Protein AF-A0A1J5ATB7-F1 (afdb_monomer)

Radius of gyration: 21.41 Å; Cα contacts (8 Å, |Δi|>4): 325; chains: 1; bounding box: 52×56×58 Å

Nearest PDB structures (foldseek):
  7n6g-assembly1_3T  TM=4.062E-01  e=3.254E+00  Chlamydomonas reinhardtii
  7n6g-assembly1_3S  TM=4.102E-01  e=4.591E+00  Chlamydomonas reinhardtii
  7u2b-assembly1_B  TM=2.286E-01  e=8.149E+00  Homo sapiens

Mean predicted aligned error: 7.44 Å

Secondary structure (DSSP, 8-state):
-------PPPBPSS-EEE-SSSS-EEEPPSSS-S--EEESSTTSPPBEEGGGHHHHHHHHHH-GGGGT-S---TTGGGSS-HHHHHHHTT--SSSSPSS-EETT-STTTTTPPPSSBSS-TTSS-HHHHHHHHHHHHHHHHTTB-TTT--B-TTTS-HHHHHHHHHHHHHHHHHHHHHHHHHHHHHHTT-TT--TTS----TT--HHHHHHHHHHHHHHHHHHHHHHHHHHHHHHHHHTPPPTT-----

Structure (mmCIF, N/CA/C/O backbone):
data_AF-A0A1J5ATB7-F1
#
_entry.id   AF-A0A1J5ATB7-F1
#
loop_
_atom_site.group_PDB
_atom_site.id
_atom_site.type_symbol
_atom_site.label_atom_id
_atom_site.label_alt_id
_atom_site.label_comp_id
_atom_site.label_asym_id
_atom_site.label_entity_id
_atom_site.label_seq_id
_atom_site.pdbx_PDB_ins_code
_atom_site.Cartn_x
_atom_site.Cartn_y
_atom_site.Cartn_z
_atom_site.occupancy
_atom_site.B_iso_or_equiv
_atom_site.auth_seq_id
_atom_site.auth_comp_id
_atom_site.auth_asym_id
_atom_site.auth_atom_id
_atom_site.pdbx_PDB_model_num
ATOM 1 N N . MET A 1 1 ? 19.419 33.923 10.804 1.00 39.59 1 MET A N 1
ATOM 2 C CA . MET A 1 1 ? 18.110 33.315 11.131 1.00 39.59 1 MET A CA 1
ATOM 3 C C . MET A 1 1 ? 18.218 31.828 10.847 1.00 39.59 1 MET A C 1
ATOM 5 O O . MET A 1 1 ? 18.454 31.473 9.701 1.00 39.59 1 MET A O 1
ATOM 9 N N . LYS A 1 2 ? 18.177 30.970 11.873 1.00 37.00 2 LYS A N 1
ATOM 10 C CA . LYS A 1 2 ? 18.160 29.516 11.665 1.00 37.00 2 LYS A CA 1
ATOM 11 C C . LYS A 1 2 ? 16.767 29.162 11.151 1.00 37.00 2 LYS A C 1
ATOM 13 O O . LYS A 1 2 ? 15.790 29.436 11.840 1.00 37.00 2 LYS A O 1
ATOM 18 N N . GLN A 1 3 ? 16.683 28.651 9.928 1.00 38.12 3 GLN A N 1
ATOM 19 C CA . GLN A 1 3 ? 15.446 28.088 9.403 1.00 38.12 3 GLN A CA 1
ATOM 20 C C . GLN A 1 3 ? 15.070 26.918 10.317 1.00 38.12 3 GLN A C 1
ATOM 22 O O . GLN A 1 3 ? 15.810 25.942 10.407 1.00 38.12 3 GLN A O 1
ATOM 27 N N . HIS A 1 4 ? 13.973 27.053 11.062 1.00 37.66 4 HIS A N 1
ATOM 28 C CA . HIS A 1 4 ? 13.357 25.911 11.719 1.00 37.66 4 HIS A CA 1
ATOM 29 C C . HIS A 1 4 ? 12.762 25.049 10.614 1.00 37.66 4 HIS A C 1
ATOM 31 O O . HIS A 1 4 ? 11.699 25.359 10.084 1.00 37.66 4 HIS A O 1
ATOM 37 N N . THR A 1 5 ? 13.478 23.999 10.225 1.00 41.69 5 THR A N 1
ATOM 38 C CA . THR A 1 5 ? 12.875 22.918 9.456 1.00 41.69 5 THR A CA 1
ATOM 39 C C . THR A 1 5 ? 11.775 22.329 10.342 1.00 41.69 5 THR A C 1
ATOM 41 O O . THR A 1 5 ? 12.086 21.951 11.478 1.00 41.69 5 THR A O 1
ATOM 44 N N . PRO A 1 6 ? 10.502 22.312 9.911 1.00 50.03 6 PRO A N 1
ATOM 45 C CA . PRO A 1 6 ? 9.456 21.656 10.678 1.00 50.03 6 PRO A CA 1
ATOM 46 C C . PRO A 1 6 ? 9.882 20.205 10.895 1.00 50.03 6 PRO A C 1
ATOM 48 O O . PRO A 1 6 ? 10.233 19.499 9.951 1.00 50.03 6 PRO A O 1
ATOM 51 N N . GLN A 1 7 ? 9.946 19.800 12.161 1.00 54.84 7 GLN A N 1
ATOM 52 C CA . GLN A 1 7 ? 10.299 18.440 12.528 1.00 54.84 7 GLN A CA 1
ATOM 53 C C . GLN A 1 7 ? 9.181 17.536 12.002 1.00 54.84 7 GLN A C 1
ATOM 55 O O . GLN A 1 7 ? 8.046 17.631 12.466 1.00 54.84 7 GLN A O 1
ATOM 60 N N . SER A 1 8 ? 9.483 16.726 10.985 1.00 66.94 8 SER A N 1
ATOM 61 C CA . SER A 1 8 ? 8.536 15.760 10.430 1.00 66.94 8 SER A CA 1
ATOM 62 C C . SER A 1 8 ? 8.032 14.847 11.545 1.00 66.94 8 SER A C 1
ATOM 64 O O . SER A 1 8 ? 8.809 14.470 12.430 1.00 66.94 8 SER A O 1
ATOM 66 N N . ALA A 1 9 ? 6.747 14.491 11.515 1.00 75.44 9 ALA A N 1
ATOM 67 C CA . ALA A 1 9 ? 6.196 13.555 12.485 1.00 75.44 9 ALA A CA 1
ATOM 68 C C . ALA A 1 9 ? 6.976 12.222 12.459 1.00 75.44 9 ALA A C 1
ATOM 70 O O . ALA A 1 9 ? 7.567 11.862 11.434 1.00 75.44 9 ALA A O 1
ATOM 71 N N . PRO A 1 10 ? 7.042 11.507 13.596 1.00 87.06 10 PRO A N 1
ATOM 72 C CA . PRO A 1 10 ? 7.815 10.278 13.685 1.00 87.06 10 PRO A CA 1
ATOM 73 C C . PRO A 1 10 ? 7.278 9.207 12.726 1.00 87.06 10 PRO A C 1
ATOM 75 O O . PRO A 1 10 ? 6.067 9.040 12.559 1.00 87.06 10 PRO A O 1
ATOM 78 N N . ILE A 1 11 ? 8.205 8.476 12.109 1.00 88.31 11 ILE A N 1
ATOM 79 C CA . ILE A 1 11 ? 7.902 7.331 11.249 1.00 88.31 11 ILE A CA 1
ATOM 80 C C . ILE A 1 11 ? 7.510 6.164 12.142 1.00 88.31 11 ILE A C 1
ATOM 82 O O . ILE A 1 11 ? 8.173 5.887 13.141 1.00 88.31 11 ILE A O 1
ATOM 86 N N . SER A 1 12 ? 6.449 5.471 11.763 1.00 88.62 12 SER A N 1
ATOM 87 C CA . SER A 1 12 ? 6.030 4.270 12.454 1.00 88.62 12 SER A CA 1
ATOM 88 C C . SER A 1 12 ? 6.936 3.083 12.144 1.00 88.62 12 SER A C 1
ATOM 90 O O . SER A 1 12 ? 7.221 2.778 10.984 1.00 88.62 12 SER A O 1
ATOM 92 N N . ASN A 1 13 ? 7.317 2.346 13.181 1.00 89.06 13 ASN A N 1
ATOM 93 C CA . ASN A 1 13 ? 8.022 1.083 13.040 1.00 89.06 13 ASN A CA 1
ATOM 94 C C . ASN A 1 13 ? 7.535 0.048 14.064 1.00 89.06 13 ASN A C 1
ATOM 96 O O . ASN A 1 13 ? 8.300 -0.448 14.891 1.00 89.06 13 ASN A O 1
ATOM 100 N N . GLY A 1 14 ? 6.242 -0.283 14.009 1.00 90.69 14 GLY A N 1
ATOM 101 C CA . GLY A 1 14 ? 5.625 -1.210 14.964 1.00 90.69 14 GLY A CA 1
ATOM 102 C C . GLY A 1 14 ? 5.167 -0.541 16.264 1.00 90.69 14 GLY A C 1
ATOM 103 O O . GLY A 1 14 ? 4.917 -1.221 17.260 1.00 90.69 14 GLY A O 1
ATOM 104 N N . ASP A 1 15 ? 5.092 0.790 16.270 1.00 94.38 15 ASP A N 1
ATOM 105 C CA . ASP A 1 15 ? 4.758 1.579 17.449 1.00 94.38 15 ASP A CA 1
ATOM 106 C C . ASP A 1 15 ? 3.317 1.372 17.927 1.00 94.38 15 ASP A C 1
ATOM 108 O O . ASP A 1 15 ? 2.388 1.106 17.157 1.00 94.38 15 ASP A O 1
ATOM 112 N N . VAL A 1 16 ? 3.132 1.566 19.235 1.00 96.50 16 VAL A N 1
ATOM 113 C CA . VAL A 1 16 ? 1.821 1.564 19.888 1.00 96.50 16 VAL A CA 1
ATOM 114 C C . VAL A 1 16 ? 1.585 2.914 20.540 1.00 96.50 16 VAL A C 1
ATOM 116 O O . VAL A 1 16 ? 2.170 3.228 21.584 1.00 96.50 16 VAL A O 1
ATOM 119 N N . VAL A 1 17 ? 0.692 3.696 19.947 1.00 97.00 17 VAL A N 1
ATOM 120 C CA . VAL A 1 17 ? 0.415 5.077 20.352 1.00 97.00 17 VAL A CA 1
ATOM 121 C C . VAL A 1 17 ? -1.027 5.241 20.807 1.00 97.00 17 VAL A C 1
ATOM 123 O O . VAL A 1 17 ? -1.864 4.352 20.638 1.00 97.00 17 VAL A O 1
ATOM 126 N N . ARG A 1 18 ? -1.306 6.379 21.446 1.00 97.69 18 ARG A N 1
ATOM 127 C CA . ARG A 1 18 ? -2.657 6.760 21.842 1.00 97.69 18 ARG A CA 1
ATOM 128 C C . ARG A 1 18 ? -3.128 7.925 20.984 1.00 97.69 18 ARG A C 1
ATOM 130 O O . ARG A 1 18 ? -2.465 8.955 20.956 1.00 97.69 18 ARG A O 1
ATOM 137 N N . GLU A 1 19 ? -4.272 7.768 20.336 1.00 97.19 19 GLU A N 1
ATOM 138 C CA . GLU A 1 19 ? -4.831 8.744 19.401 1.00 97.19 19 GLU A CA 1
ATOM 139 C C . GLU A 1 19 ? -6.277 9.102 19.752 1.00 97.19 19 GLU A C 1
ATOM 141 O O . GLU A 1 19 ? -6.934 8.434 20.555 1.00 97.19 19 GLU A O 1
ATOM 146 N N . LYS A 1 20 ? -6.783 10.183 19.152 1.00 96.62 20 LYS A N 1
ATOM 147 C CA . LYS A 1 20 ? -8.159 10.659 19.341 1.00 96.62 20 LYS A CA 1
ATOM 148 C C . LYS A 1 20 ? -9.126 9.878 18.440 1.00 96.62 20 LYS A C 1
ATOM 150 O O . LYS A 1 20 ? -9.711 10.433 17.516 1.00 96.62 20 LYS A O 1
ATOM 155 N N . LEU A 1 21 ? -9.267 8.586 18.724 1.00 97.62 21 LEU A N 1
ATOM 156 C CA . LEU A 1 21 ? -10.160 7.645 18.043 1.00 97.62 21 LEU A CA 1
ATOM 157 C C . LEU A 1 21 ? -11.111 6.971 19.049 1.00 97.62 21 LEU A C 1
ATOM 159 O O . LEU A 1 21 ? -10.800 6.952 20.244 1.00 97.62 21 LEU A O 1
ATOM 163 N N . PRO A 1 22 ? -12.236 6.377 18.598 1.00 98.06 22 PRO A N 1
ATOM 164 C CA . PRO A 1 22 ? -13.148 5.631 19.471 1.00 98.06 22 PRO A CA 1
ATOM 165 C C . PRO A 1 22 ? -12.453 4.514 20.259 1.00 98.06 22 PRO A C 1
ATOM 167 O O . PRO A 1 22 ? -12.736 4.315 21.439 1.00 98.06 22 PRO A O 1
ATOM 170 N N . LEU A 1 23 ? -11.500 3.830 19.620 1.00 98.19 23 LEU A N 1
ATOM 171 C CA . LEU A 1 23 ? -10.560 2.917 20.261 1.00 98.19 23 LEU A CA 1
ATOM 172 C C . LEU A 1 23 ? -9.166 3.559 20.231 1.00 98.19 23 LEU A C 1
ATOM 174 O O . LEU A 1 23 ? -8.500 3.527 19.196 1.00 98.19 23 LEU A O 1
ATOM 178 N N . PRO A 1 24 ? -8.732 4.196 21.332 1.00 97.94 24 PRO A N 1
ATOM 179 C CA . PRO A 1 24 ? -7.630 5.145 21.285 1.00 97.94 24 PRO A CA 1
ATOM 180 C C . PRO A 1 24 ? -6.251 4.492 21.205 1.00 97.94 24 PRO A C 1
ATOM 182 O O . PRO A 1 24 ? -5.302 5.188 20.871 1.00 97.94 24 PRO A O 1
ATOM 185 N N . VAL A 1 25 ? -6.084 3.210 21.545 1.00 98.56 25 VAL A N 1
ATOM 186 C CA . VAL A 1 25 ? -4.783 2.535 21.417 1.00 98.56 25 VAL A CA 1
ATOM 187 C C . VAL A 1 25 ? -4.640 2.006 19.999 1.00 98.56 25 VAL A C 1
ATOM 189 O O . VAL A 1 25 ? -5.357 1.083 19.624 1.00 98.56 25 VAL A O 1
ATOM 192 N N . VAL A 1 26 ? -3.699 2.568 19.240 1.00 98.38 26 VAL A N 1
ATOM 193 C CA . VAL A 1 26 ? -3.421 2.192 17.850 1.00 98.38 26 VAL A CA 1
ATOM 194 C C . VAL A 1 26 ? -2.118 1.408 17.789 1.00 98.38 26 VAL A C 1
ATOM 196 O O . VAL A 1 26 ? -1.084 1.872 18.269 1.00 98.38 26 VAL A O 1
ATOM 199 N N . TYR A 1 27 ? -2.177 0.222 17.194 1.00 97.56 27 TYR A N 1
ATOM 200 C CA . TYR A 1 27 ? -1.028 -0.621 16.897 1.00 97.56 27 TYR A CA 1
ATOM 201 C C . TYR A 1 27 ? -0.700 -0.477 15.420 1.00 97.56 27 TYR A C 1
ATOM 203 O O . TYR A 1 27 ? -1.483 -0.896 14.559 1.00 97.56 27 TYR A O 1
ATOM 211 N N . TYR A 1 28 ? 0.462 0.094 15.141 1.00 96.19 28 TYR A N 1
ATOM 212 C CA . TYR A 1 28 ? 0.975 0.185 13.790 1.00 96.19 28 TYR A CA 1
ATOM 213 C C . TYR A 1 28 ? 1.811 -1.050 13.440 1.00 96.19 28 TYR A C 1
ATOM 215 O O . TYR A 1 28 ? 2.389 -1.683 14.328 1.00 96.19 28 TYR A O 1
ATOM 223 N N . PRO A 1 29 ? 1.884 -1.431 12.156 1.00 94.06 29 PRO A N 1
ATOM 224 C CA . PRO A 1 29 ? 2.769 -2.489 11.711 1.00 94.06 29 PRO A CA 1
ATOM 225 C C . PRO A 1 29 ? 4.210 -1.980 11.608 1.00 94.06 29 PRO A C 1
ATOM 227 O O . PRO A 1 29 ? 4.462 -0.782 11.469 1.00 94.06 29 PRO A O 1
ATOM 230 N N . ALA A 1 30 ? 5.166 -2.901 11.665 1.00 89.38 30 ALA A N 1
ATOM 231 C CA . ALA A 1 30 ? 6.572 -2.581 11.446 1.00 89.38 30 ALA A CA 1
ATOM 232 C C . ALA A 1 30 ? 6.891 -2.471 9.945 1.00 89.38 30 ALA A C 1
ATOM 234 O O . ALA A 1 30 ? 6.203 -3.079 9.124 1.00 89.38 30 ALA A O 1
ATOM 235 N N . TRP A 1 31 ? 7.955 -1.735 9.601 1.00 81.50 31 TRP A N 1
ATOM 236 C CA . TRP A 1 31 ? 8.548 -1.696 8.254 1.00 81.50 31 TRP A CA 1
ATOM 237 C C . TRP A 1 31 ? 7.548 -1.484 7.101 1.00 81.50 31 TRP A C 1
ATOM 239 O O . TRP A 1 31 ? 7.422 -2.358 6.243 1.00 81.50 31 TRP A O 1
ATOM 249 N N . GLN A 1 32 ? 6.863 -0.330 7.065 1.00 84.31 32 GLN A N 1
ATOM 250 C CA . GLN A 1 32 ? 5.935 0.029 5.976 1.00 84.31 32 GLN A CA 1
ATOM 251 C C . GLN A 1 32 ? 4.864 -1.056 5.725 1.00 84.31 32 GLN A C 1
ATOM 253 O O . GLN A 1 32 ? 4.663 -1.534 4.611 1.00 84.31 32 GLN A O 1
ATOM 258 N N . GLY A 1 33 ? 4.202 -1.495 6.798 1.00 91.56 33 GLY A N 1
ATOM 259 C CA . GLY A 1 33 ? 3.173 -2.530 6.736 1.00 91.56 33 GLY A CA 1
ATOM 260 C C . GLY A 1 33 ? 1.867 -2.124 6.053 1.00 91.56 33 GLY A C 1
ATOM 261 O O . GLY A 1 33 ? 1.833 -1.272 5.181 1.00 91.56 33 GLY A O 1
ATOM 262 N N . THR A 1 34 ? 0.727 -2.726 6.397 1.00 94.81 34 THR A N 1
ATOM 263 C CA . THR A 1 34 ? -0.545 -2.353 5.734 1.00 94.81 34 THR A CA 1
ATOM 264 C C . THR A 1 34 ? -1.690 -2.118 6.698 1.00 94.81 34 THR A C 1
ATOM 266 O O . THR A 1 34 ? -2.350 -1.083 6.642 1.00 94.81 34 THR A O 1
ATOM 269 N N . PHE A 1 35 ? -1.942 -3.064 7.587 1.00 97.00 35 PHE A N 1
ATOM 270 C CA . PHE A 1 35 ? -3.086 -3.033 8.477 1.00 97.00 35 PHE A CA 1
ATOM 271 C C . PHE A 1 35 ? -2.733 -2.396 9.813 1.00 97.00 35 PHE A C 1
ATOM 273 O O . PHE A 1 35 ? -1.637 -2.575 10.335 1.00 97.00 35 PHE A O 1
ATOM 280 N N . LEU A 1 36 ? -3.704 -1.685 10.375 1.00 97.88 36 LEU A N 1
ATOM 281 C CA . LEU A 1 36 ? -3.661 -1.147 11.729 1.00 97.88 36 LEU A CA 1
ATOM 282 C C . LEU A 1 36 ? -4.590 -1.972 12.619 1.00 97.88 36 LEU A C 1
ATOM 284 O O . LEU A 1 36 ? -5.595 -2.514 12.146 1.00 97.88 36 LEU A O 1
ATOM 288 N N . AL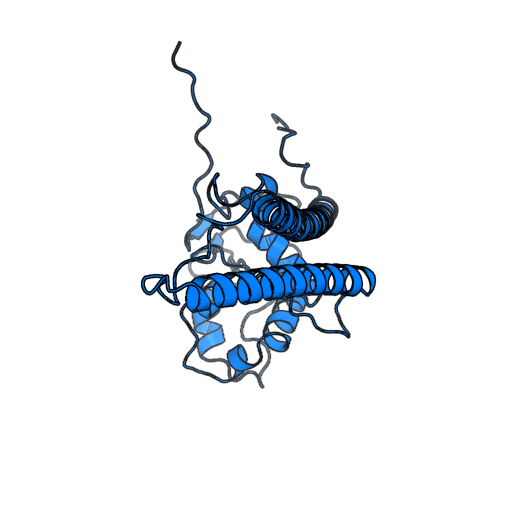A A 1 37 ? -4.278 -2.027 13.909 1.00 98.12 37 ALA A N 1
ATOM 289 C CA . ALA A 1 37 ? -5.180 -2.576 14.912 1.00 98.12 37 ALA A CA 1
ATOM 290 C C . ALA A 1 37 ? -5.463 -1.560 16.011 1.00 98.12 37 ALA A C 1
ATOM 292 O O . ALA A 1 37 ? -4.680 -0.642 16.247 1.00 98.12 37 ALA A O 1
ATOM 293 N N . PHE A 1 38 ? -6.585 -1.745 16.691 1.00 98.62 38 PHE A N 1
ATOM 294 C CA . PHE A 1 38 ? -7.122 -0.791 17.647 1.00 98.62 38 PHE A CA 1
ATOM 295 C C . PHE A 1 38 ? -7.557 -1.504 18.925 1.00 98.62 38 PHE A C 1
ATOM 297 O O . PHE A 1 38 ? -7.995 -2.653 18.882 1.00 98.62 38 PHE A O 1
ATOM 304 N N . ALA A 1 39 ? -7.462 -0.829 20.064 1.00 98.50 39 ALA A N 1
ATOM 305 C CA . ALA A 1 39 ? -7.993 -1.311 21.333 1.00 98.50 39 ALA A CA 1
ATOM 306 C C . ALA A 1 39 ? -8.438 -0.146 22.226 1.00 98.50 39 ALA A C 1
ATOM 308 O O . ALA A 1 39 ? -7.965 0.986 22.089 1.00 98.50 39 ALA A O 1
ATOM 309 N N . SER A 1 40 ? -9.329 -0.426 23.179 1.00 98.00 40 SER A N 1
ATOM 310 C CA . SER A 1 40 ? -9.753 0.556 24.188 1.00 98.00 40 SER A CA 1
ATOM 311 C C . SER A 1 40 ? -8.594 0.969 25.104 1.00 98.00 40 SER A C 1
ATOM 313 O O . SER A 1 40 ? -8.456 2.131 25.485 1.00 98.00 40 SER A O 1
ATOM 315 N N . ASP A 1 41 ? -7.741 0.001 25.440 1.00 97.56 41 ASP A N 1
ATOM 316 C CA . ASP A 1 41 ? -6.562 0.134 26.290 1.00 97.56 41 ASP A CA 1
ATOM 317 C C . ASP A 1 41 ? -5.557 -0.998 25.982 1.00 97.56 41 ASP A C 1
ATOM 319 O O . ASP A 1 41 ? -5.851 -1.908 25.211 1.00 97.56 41 ASP A O 1
ATOM 323 N N . ARG A 1 42 ? -4.364 -0.966 26.595 1.00 93.69 42 ARG A N 1
ATOM 324 C CA . ARG A 1 42 ? -3.277 -1.932 26.323 1.00 93.69 42 ARG A CA 1
ATOM 325 C C . ARG A 1 42 ? -3.545 -3.370 26.798 1.00 93.69 42 ARG A C 1
ATOM 327 O O . ARG A 1 42 ? -2.781 -4.261 26.439 1.00 93.69 42 ARG A O 1
ATOM 334 N N . ARG A 1 43 ? -4.551 -3.591 27.647 1.00 94.75 43 ARG A N 1
ATOM 335 C CA . ARG A 1 43 ? -4.975 -4.911 28.150 1.00 94.75 43 ARG A CA 1
ATOM 336 C C . ARG A 1 43 ? -6.158 -5.467 27.360 1.00 94.75 43 ARG A C 1
ATOM 338 O O . ARG A 1 43 ? -6.369 -6.677 27.368 1.00 94.75 43 ARG A O 1
ATOM 345 N N . SER A 1 44 ? -6.922 -4.599 26.702 1.00 96.31 44 SER A N 1
ATOM 346 C CA . SER A 1 44 ? -8.013 -4.989 25.814 1.00 96.31 44 SER A CA 1
ATOM 347 C C . SER A 1 44 ? -7.496 -5.775 24.604 1.00 96.31 44 SER A C 1
ATOM 349 O O . SER A 1 44 ? -6.389 -5.546 24.113 1.00 96.31 44 SER A O 1
ATOM 351 N N . ARG A 1 45 ? -8.310 -6.713 24.102 1.00 96.19 45 ARG A N 1
ATOM 352 C CA . ARG A 1 45 ? -7.971 -7.482 22.899 1.00 96.19 45 ARG A CA 1
ATOM 353 C C . ARG A 1 45 ? -7.956 -6.546 21.681 1.00 96.19 45 ARG A C 1
ATOM 355 O O . ARG A 1 45 ? -8.953 -5.855 21.471 1.00 96.19 45 ARG A O 1
ATOM 362 N N . PRO A 1 46 ? -6.887 -6.540 20.866 1.00 97.50 46 PRO A N 1
ATOM 363 C CA . PRO A 1 46 ? -6.860 -5.751 19.643 1.00 97.50 46 PRO A CA 1
ATOM 364 C C . PRO A 1 46 ? -7.894 -6.234 18.625 1.00 97.50 46 PRO A C 1
ATOM 366 O O . PRO A 1 46 ? -8.125 -7.436 18.467 1.00 97.50 46 PRO A O 1
ATOM 369 N N . VAL A 1 47 ? -8.483 -5.279 17.919 1.00 98.44 47 VAL A N 1
ATOM 370 C CA . VAL A 1 47 ? -9.464 -5.476 16.849 1.00 98.44 47 VAL A CA 1
ATOM 371 C C . VAL A 1 47 ? -9.038 -4.709 15.603 1.00 98.44 47 VAL A C 1
ATOM 373 O O . VAL A 1 47 ? -8.166 -3.842 15.660 1.00 98.44 47 VAL A O 1
ATOM 376 N N . MET A 1 48 ? -9.665 -5.001 14.470 1.00 98.56 48 MET A N 1
ATOM 377 C CA . MET A 1 48 ? -9.474 -4.254 13.227 1.00 98.56 48 MET A CA 1
ATOM 378 C C . MET A 1 48 ? -10.749 -3.498 12.861 1.00 98.56 48 MET A C 1
ATOM 380 O O . MET A 1 48 ? -11.848 -3.865 13.276 1.00 98.56 48 MET A O 1
ATOM 384 N N . CYS A 1 49 ? -10.619 -2.428 12.078 1.00 98.62 49 CYS A N 1
ATOM 385 C CA . CYS A 1 49 ? -11.799 -1.720 11.592 1.00 98.62 49 CYS A CA 1
ATOM 386 C C . CYS A 1 49 ? -12.508 -2.541 10.513 1.00 98.62 49 CYS A C 1
ATOM 388 O O . CYS A 1 49 ? -11.851 -3.077 9.620 1.00 98.62 49 CYS A O 1
ATOM 390 N N . ALA A 1 50 ? -13.838 -2.603 10.551 1.00 98.50 50 ALA A N 1
ATOM 391 C CA . ALA A 1 50 ? -14.638 -3.387 9.609 1.00 98.50 50 ALA A CA 1
ATOM 392 C C . ALA A 1 50 ? -14.421 -2.985 8.148 1.00 98.50 50 ALA A C 1
ATOM 394 O O . ALA A 1 50 ? -14.439 -3.837 7.265 1.00 98.50 50 ALA A O 1
ATOM 395 N N . CYS A 1 51 ? -14.089 -1.720 7.886 1.00 98.00 51 CYS A N 1
ATOM 396 C CA . CYS A 1 51 ? -13.748 -1.263 6.543 1.00 98.00 51 CYS A CA 1
ATOM 397 C C . CYS A 1 51 ? -12.470 -1.913 5.963 1.00 98.00 51 CYS A C 1
ATOM 399 O O . CYS A 1 51 ? -12.193 -1.751 4.779 1.00 98.00 51 CYS A O 1
ATOM 401 N N . ALA A 1 52 ? -11.651 -2.589 6.777 1.00 98.12 52 ALA A N 1
ATOM 402 C CA . ALA A 1 52 ? -10.468 -3.320 6.320 1.00 98.12 52 ALA A CA 1
ATOM 403 C C . ALA A 1 52 ? -10.752 -4.800 6.007 1.00 98.12 52 ALA A C 1
ATOM 405 O O . ALA A 1 52 ? -9.873 -5.465 5.465 1.00 98.12 52 ALA A O 1
ATOM 406 N N . ALA A 1 53 ? -11.943 -5.323 6.325 1.00 97.88 53 ALA A N 1
ATOM 407 C CA . ALA A 1 53 ? -12.247 -6.751 6.208 1.00 97.88 53 ALA A CA 1
ATOM 408 C C . ALA A 1 53 ? -12.060 -7.286 4.778 1.00 97.88 53 ALA A C 1
ATOM 410 O O . ALA A 1 53 ? -11.394 -8.298 4.583 1.00 97.88 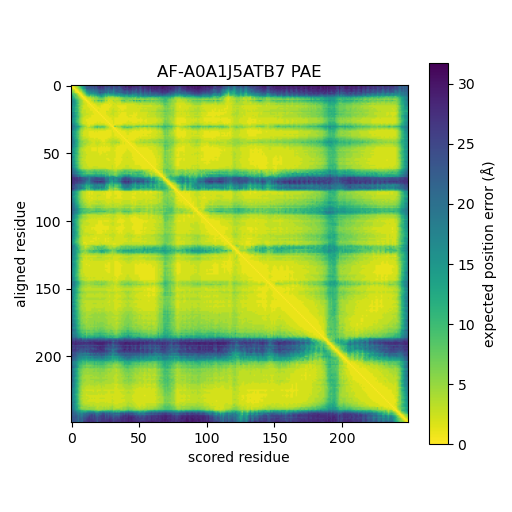53 ALA A O 1
ATOM 411 N N . GLU A 1 54 ? -12.564 -6.565 3.775 1.00 97.69 54 GLU A N 1
ATOM 412 C CA . GLU A 1 54 ? -12.422 -6.942 2.362 1.00 97.69 54 GLU A CA 1
ATOM 413 C C . GLU A 1 54 ? -10.956 -6.934 1.896 1.00 97.69 54 GLU A C 1
ATOM 415 O O . GLU A 1 54 ? -10.506 -7.851 1.216 1.00 97.69 54 GLU A O 1
ATOM 420 N N . ALA A 1 55 ? -10.171 -5.937 2.318 1.00 97.69 55 ALA A N 1
ATOM 421 C CA . ALA A 1 55 ? -8.741 -5.882 2.019 1.00 97.69 55 ALA A CA 1
ATOM 422 C C . ALA A 1 55 ? -7.971 -7.054 2.653 1.00 97.69 55 ALA A C 1
ATOM 424 O O . ALA A 1 55 ? -7.044 -7.586 2.041 1.00 97.69 55 ALA A O 1
ATOM 425 N N . VAL A 1 56 ? -8.350 -7.465 3.869 1.00 95.88 56 VAL A N 1
ATOM 426 C CA . VAL A 1 56 ? -7.777 -8.643 4.534 1.00 95.88 56 VAL A CA 1
ATOM 427 C C . VAL A 1 56 ? -8.116 -9.917 3.762 1.00 95.88 56 VAL A C 1
ATOM 429 O O . VAL A 1 56 ? -7.215 -10.709 3.495 1.00 95.88 56 VAL A O 1
ATOM 432 N N . ASP A 1 57 ? -9.375 -10.110 3.364 1.00 94.69 57 ASP A N 1
ATOM 433 C CA . ASP A 1 57 ? -9.775 -11.291 2.590 1.00 94.69 57 ASP A CA 1
ATOM 434 C C . ASP A 1 57 ? -9.009 -11.381 1.262 1.00 94.69 57 ASP A C 1
ATOM 436 O O . ASP A 1 57 ? -8.371 -12.396 0.959 1.00 94.69 57 ASP A O 1
ATOM 440 N N . ASN A 1 58 ? -8.959 -10.274 0.520 1.00 96.50 58 ASN A N 1
ATOM 441 C CA . ASN A 1 58 ? -8.234 -10.205 -0.741 1.00 96.50 58 ASN A CA 1
ATOM 442 C C . ASN A 1 58 ? -6.725 -10.421 -0.578 1.00 96.50 58 ASN A C 1
ATOM 444 O O . ASN A 1 58 ? -6.125 -11.051 -1.449 1.00 96.50 58 ASN A O 1
ATOM 448 N N . LEU A 1 59 ? -6.101 -9.988 0.527 1.00 93.50 59 LEU A N 1
ATOM 449 C CA . LEU A 1 59 ? -4.699 -10.322 0.811 1.00 93.50 59 LEU A CA 1
ATOM 450 C C . LEU A 1 59 ? -4.494 -11.843 0.845 1.00 93.50 59 LEU A C 1
ATOM 452 O O . LEU A 1 59 ? -3.583 -12.359 0.198 1.00 93.50 59 LEU A O 1
ATOM 456 N N . PHE A 1 60 ? -5.349 -12.571 1.563 1.00 90.44 60 PHE A N 1
ATOM 457 C CA . PHE A 1 60 ? -5.241 -14.027 1.656 1.00 90.44 60 PHE A CA 1
ATOM 458 C C . PHE A 1 60 ? -5.589 -14.746 0.347 1.00 90.44 60 PHE A C 1
ATOM 460 O O . PHE A 1 60 ? -5.139 -15.874 0.149 1.00 90.44 60 PHE A O 1
ATOM 467 N N . ARG A 1 61 ? -6.379 -14.129 -0.539 1.00 92.19 61 ARG A N 1
ATOM 468 C CA . ARG A 1 61 ? -6.656 -14.640 -1.893 1.00 92.19 61 ARG A CA 1
ATOM 469 C C . ARG A 1 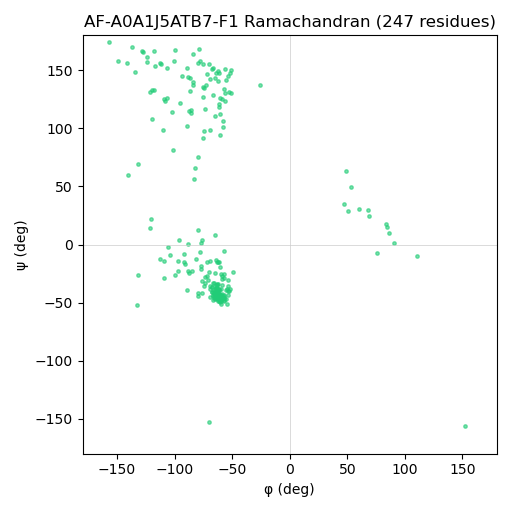61 ? -5.482 -14.403 -2.848 1.00 92.19 61 ARG A C 1
ATOM 471 O O . ARG A 1 61 ? -5.125 -15.297 -3.606 1.00 92.19 61 ARG A O 1
ATOM 478 N N . LEU A 1 62 ? -4.864 -13.222 -2.787 1.00 91.06 62 LEU A N 1
ATOM 479 C CA . LEU A 1 62 ? -3.688 -12.845 -3.582 1.00 91.06 62 LEU A CA 1
ATOM 480 C C . LEU A 1 62 ? -2.415 -13.564 -3.137 1.00 91.06 62 LEU A C 1
ATOM 482 O O . LEU A 1 62 ? -1.494 -13.741 -3.932 1.00 91.06 62 LEU A O 1
ATOM 486 N N . HIS A 1 63 ? -2.350 -13.961 -1.867 1.00 85.31 63 HIS A N 1
ATOM 487 C CA . HIS A 1 63 ? -1.192 -14.625 -1.289 1.00 85.31 63 HIS A CA 1
ATOM 488 C C . HIS A 1 63 ? -1.602 -15.879 -0.491 1.00 85.31 63 HIS A C 1
ATOM 490 O O . HIS A 1 63 ? -1.454 -15.906 0.733 1.00 85.31 63 HIS A O 1
ATOM 496 N N . PRO A 1 64 ? -2.074 -16.956 -1.154 1.00 77.94 64 PRO A N 1
ATOM 497 C CA . PRO A 1 64 ? -2.604 -18.148 -0.480 1.00 77.94 64 PRO A CA 1
ATOM 498 C C . PRO A 1 64 ? -1.621 -18.814 0.489 1.00 77.94 64 PRO A C 1
ATOM 500 O O . PRO A 1 64 ? -2.043 -19.374 1.497 1.00 77.94 64 PRO A O 1
ATOM 503 N N . ALA A 1 65 ? -0.310 -18.694 0.242 1.00 72.50 65 ALA A N 1
ATOM 504 C CA . ALA A 1 65 ? 0.729 -19.197 1.145 1.00 72.50 65 ALA A CA 1
ATOM 505 C C . ALA A 1 65 ? 0.634 -18.607 2.569 1.00 72.50 65 ALA A C 1
ATOM 507 O O . ALA A 1 65 ? 0.999 -19.286 3.525 1.00 72.50 65 ALA A O 1
ATOM 508 N N . LEU A 1 66 ? 0.044 -17.409 2.738 1.00 70.94 66 LEU A N 1
ATOM 509 C CA . LEU A 1 66 ? -0.235 -16.823 4.059 1.00 70.94 66 LEU A CA 1
ATOM 510 C C . LEU A 1 66 ? -1.182 -17.678 4.917 1.00 70.94 66 LEU A C 1
ATOM 512 O O . LEU A 1 66 ? -1.230 -17.479 6.126 1.00 70.94 66 LEU A O 1
ATOM 516 N N . ARG A 1 67 ? -1.955 -18.593 4.313 1.00 65.19 67 ARG A N 1
ATOM 517 C CA . ARG A 1 67 ? -2.904 -19.465 5.025 1.00 65.19 67 ARG A CA 1
ATOM 518 C C . ARG A 1 67 ? -2.285 -20.771 5.527 1.00 65.19 67 ARG A C 1
ATOM 520 O O . ARG A 1 67 ? -2.863 -21.401 6.408 1.00 65.19 67 ARG A O 1
ATOM 527 N N . HIS A 1 68 ? -1.179 -21.222 4.935 1.00 58.12 68 HIS A N 1
ATOM 528 C CA . HIS A 1 68 ? -0.750 -22.622 5.058 1.00 58.12 68 HIS A CA 1
ATOM 529 C C . HIS A 1 68 ? 0.719 -22.810 5.429 1.00 58.12 68 HIS A C 1
ATOM 531 O O . HIS A 1 68 ? 1.061 -23.825 6.036 1.00 58.12 68 HIS A O 1
ATOM 537 N N . GLU A 1 69 ? 1.593 -21.860 5.104 1.00 55.22 69 GLU A N 1
ATOM 538 C CA . GLU A 1 69 ? 3.016 -22.008 5.385 1.00 55.22 69 GLU A CA 1
ATOM 539 C C . GLU A 1 69 ? 3.375 -21.336 6.708 1.00 55.22 69 GLU A C 1
ATOM 541 O O . GLU A 1 69 ? 3.183 -20.146 6.896 1.00 55.22 69 GLU A O 1
ATOM 546 N N . TRP A 1 70 ? 3.924 -22.108 7.646 1.00 48.34 70 TRP A N 1
ATOM 547 C CA . TRP A 1 70 ? 4.494 -21.591 8.897 1.00 48.34 70 TRP A CA 1
ATOM 548 C C . TRP A 1 70 ? 5.825 -20.858 8.658 1.00 48.34 70 TRP A C 1
ATOM 550 O O . TRP A 1 70 ? 6.300 -20.113 9.514 1.00 48.34 70 TRP A O 1
ATOM 560 N N . THR A 1 71 ? 6.419 -21.046 7.477 1.00 48.91 71 THR A N 1
ATOM 561 C CA . THR A 1 71 ? 7.594 -20.334 6.962 1.00 48.91 71 THR A CA 1
ATOM 562 C C . THR A 1 71 ? 7.175 -19.011 6.341 1.00 48.91 71 THR A C 1
ATOM 564 O O . THR A 1 71 ? 7.421 -18.726 5.173 1.00 48.91 71 THR A O 1
ATOM 567 N N . LEU A 1 72 ? 6.493 -18.199 7.136 1.00 51.22 72 LEU A N 1
ATOM 568 C CA . LEU A 1 72 ? 6.099 -16.867 6.735 1.00 51.22 72 LEU A CA 1
ATOM 569 C C . LEU A 1 72 ? 7.334 -15.974 6.768 1.00 51.22 72 LEU A C 1
ATOM 571 O O . LEU A 1 72 ? 7.780 -15.514 7.820 1.00 51.22 72 LEU A O 1
ATOM 575 N N . ASP A 1 73 ? 7.899 -15.822 5.571 1.00 53.81 73 ASP A N 1
ATOM 576 C CA . ASP A 1 73 ? 8.868 -14.821 5.153 1.00 53.81 73 ASP A CA 1
ATOM 577 C C . ASP A 1 73 ? 8.752 -13.541 5.998 1.00 53.81 73 ASP A C 1
ATOM 579 O O . ASP A 1 73 ? 7.652 -13.053 6.267 1.00 53.81 73 ASP A O 1
ATOM 583 N N . ILE A 1 74 ? 9.886 -12.969 6.394 1.00 54.28 74 ILE A N 1
ATOM 584 C CA . ILE A 1 74 ? 10.009 -11.735 7.185 1.00 54.28 74 ILE A CA 1
ATOM 585 C C . ILE A 1 74 ? 9.149 -10.603 6.584 1.00 54.28 74 ILE A C 1
ATOM 587 O O . ILE A 1 74 ? 8.755 -9.677 7.293 1.00 54.28 74 ILE A O 1
ATOM 591 N N . PHE A 1 75 ? 8.833 -10.664 5.286 1.00 56.03 75 PHE A N 1
ATOM 592 C CA . PHE A 1 75 ? 7.931 -9.736 4.602 1.00 56.03 75 PHE A CA 1
ATOM 593 C C . PHE A 1 75 ? 6.440 -9.923 4.927 1.00 56.03 75 PHE A C 1
ATOM 595 O O . PHE A 1 75 ? 5.705 -8.943 5.005 1.00 56.03 75 PHE A O 1
ATOM 602 N N . SER A 1 76 ? 5.974 -11.142 5.183 1.00 58.78 76 SER A N 1
ATOM 603 C CA . SER A 1 76 ? 4.567 -11.420 5.514 1.00 58.78 76 SER A CA 1
ATOM 604 C C . SER A 1 76 ? 4.168 -10.976 6.928 1.00 58.78 76 SER A C 1
ATOM 606 O O . SER A 1 76 ? 3.036 -10.533 7.132 1.00 58.78 76 SER A O 1
ATOM 608 N N . GLN A 1 77 ? 5.124 -10.953 7.866 1.00 61.25 77 GLN A N 1
ATOM 609 C CA . GLN A 1 77 ? 4.957 -10.340 9.193 1.00 61.25 77 GLN A CA 1
ATOM 610 C C . GLN A 1 77 ? 4.706 -8.827 9.123 1.00 61.25 77 GLN A C 1
ATOM 612 O O . GLN A 1 77 ? 4.288 -8.229 10.109 1.00 61.25 77 GLN A O 1
ATOM 617 N N . ARG A 1 78 ? 4.959 -8.189 7.972 1.00 76.44 78 ARG A N 1
ATOM 618 C CA . ARG A 1 78 ? 4.856 -6.732 7.830 1.00 76.44 78 ARG A CA 1
ATOM 619 C C . ARG A 1 78 ? 3.439 -6.276 7.535 1.00 76.44 78 ARG A C 1
ATOM 621 O O . ARG A 1 78 ? 3.112 -5.142 7.846 1.00 76.44 78 ARG A O 1
ATOM 628 N N . TYR A 1 79 ? 2.558 -7.123 6.993 1.00 90.44 79 TYR A N 1
ATOM 629 C CA . TYR A 1 79 ? 1.192 -6.677 6.695 1.00 90.44 79 TYR A CA 1
ATOM 630 C C . TYR A 1 79 ? 0.438 -6.252 7.953 1.00 90.44 79 TYR A C 1
ATOM 632 O O . TYR A 1 79 ? -0.288 -5.263 7.907 1.00 90.44 79 TYR A O 1
ATOM 640 N N . PHE A 1 80 ? 0.625 -6.962 9.066 1.00 93.62 80 PHE A N 1
ATOM 641 C CA . PHE A 1 80 ? -0.128 -6.761 10.299 1.00 93.62 80 PHE A CA 1
ATOM 642 C C . PHE A 1 80 ? 0.779 -6.319 11.455 1.00 93.62 80 PHE A C 1
ATOM 644 O O . PHE A 1 80 ? 1.950 -6.686 11.491 1.00 93.62 80 PHE A O 1
ATOM 651 N N . PRO A 1 81 ? 0.251 -5.597 12.458 1.00 94.38 81 PRO A N 1
ATOM 652 C CA . PRO A 1 81 ? 0.964 -5.378 13.710 1.00 94.38 81 PRO A CA 1
ATOM 653 C C . PRO A 1 81 ? 1.238 -6.713 14.412 1.00 94.38 81 PRO A C 1
ATOM 655 O O . PRO A 1 81 ? 0.406 -7.622 14.355 1.00 94.38 81 PRO A O 1
ATOM 658 N N . ASP A 1 82 ? 2.353 -6.819 15.141 1.00 91.00 82 ASP A N 1
ATOM 659 C CA . ASP A 1 82 ? 2.781 -8.061 15.817 1.00 91.00 82 ASP A CA 1
ATOM 660 C C . ASP A 1 82 ? 1.673 -8.676 16.698 1.00 91.00 82 ASP A C 1
ATOM 662 O O . ASP A 1 82 ? 1.452 -9.888 16.703 1.00 91.00 82 ASP A O 1
ATOM 666 N N . VAL A 1 83 ? 0.887 -7.838 17.380 1.00 92.31 83 VAL A N 1
ATOM 667 C CA . VAL A 1 83 ? -0.239 -8.294 18.214 1.00 92.31 83 VAL A CA 1
ATOM 668 C C . VAL A 1 83 ? -1.335 -9.022 17.426 1.00 92.31 83 VAL A C 1
ATOM 670 O O . VAL A 1 83 ? -1.940 -9.964 17.939 1.00 92.31 83 VAL A O 1
ATOM 673 N N . ILE A 1 84 ? -1.573 -8.621 16.176 1.00 93.62 84 ILE A N 1
ATOM 674 C CA . ILE A 1 84 ? -2.502 -9.289 15.262 1.00 93.62 84 ILE A CA 1
ATOM 675 C C . ILE A 1 84 ? -1.839 -10.514 14.649 1.00 93.62 84 ILE A C 1
ATOM 677 O O . ILE A 1 84 ? -2.440 -11.589 14.626 1.00 93.62 84 ILE A O 1
ATOM 681 N N . TRP A 1 85 ? -0.583 -10.375 14.225 1.00 89.25 85 TRP A N 1
ATOM 682 C CA . TRP A 1 85 ? 0.181 -11.462 13.631 1.00 89.25 85 TRP A CA 1
ATOM 683 C C . TRP A 1 85 ? 0.217 -12.705 14.522 1.00 89.25 85 TRP A C 1
ATOM 685 O O . TRP A 1 85 ? -0.047 -13.803 14.049 1.00 89.25 85 TRP A O 1
ATOM 695 N N . ARG A 1 86 ? 0.425 -12.549 15.834 1.00 87.94 86 ARG A N 1
ATOM 696 C CA . ARG A 1 86 ? 0.402 -13.672 16.792 1.00 87.94 86 ARG A CA 1
ATOM 697 C C . ARG A 1 86 ? -0.922 -14.439 16.822 1.00 87.94 86 ARG A C 1
ATOM 699 O O . ARG A 1 86 ? -0.928 -15.617 17.177 1.00 87.94 86 ARG A O 1
ATOM 706 N N . SER A 1 87 ? -2.029 -13.781 16.481 1.00 88.31 87 SER A N 1
ATOM 707 C CA . SER A 1 87 ? -3.343 -14.421 16.361 1.00 88.31 87 SER A CA 1
ATOM 708 C C . SER A 1 87 ? -3.477 -15.155 15.024 1.00 88.31 87 SER A C 1
ATOM 710 O O . SER A 1 87 ? -3.956 -16.285 14.997 1.00 88.31 87 SER A O 1
ATOM 712 N N . ILE A 1 88 ? -3.005 -14.543 13.933 1.00 87.50 88 ILE A N 1
ATOM 713 C CA . ILE A 1 88 ? -3.034 -15.114 12.576 1.00 87.50 88 ILE A CA 1
ATOM 714 C C . ILE A 1 88 ? -2.077 -16.305 12.444 1.00 87.50 88 ILE A C 1
ATOM 716 O O . ILE A 1 88 ? -2.435 -17.304 11.842 1.00 87.50 88 ILE A O 1
ATOM 720 N N . ALA A 1 89 ? -0.896 -16.258 13.061 1.00 82.38 89 ALA A N 1
ATOM 721 C CA . ALA A 1 89 ? 0.118 -17.313 12.972 1.00 82.38 89 ALA A CA 1
ATOM 722 C C . ALA A 1 89 ? -0.346 -18.674 13.525 1.00 82.38 89 ALA A C 1
ATOM 724 O O . ALA A 1 89 ? 0.303 -19.689 13.303 1.00 82.38 89 ALA A O 1
ATOM 725 N N . ARG A 1 90 ? -1.450 -18.700 14.282 1.00 82.50 90 ARG A N 1
ATOM 726 C CA . ARG A 1 90 ? -2.072 -19.921 14.820 1.00 82.50 90 ARG A CA 1
ATOM 727 C C . ARG A 1 90 ? -3.359 -20.298 14.088 1.00 82.50 90 ARG A C 1
ATOM 729 O O . ARG A 1 90 ? -3.989 -21.290 14.442 1.00 82.50 90 ARG A O 1
ATOM 736 N N . TRP A 1 91 ? -3.780 -19.485 13.126 1.00 84.62 91 TRP A N 1
ATOM 737 C CA . TRP A 1 91 ? -5.000 -19.674 12.361 1.00 84.62 91 TRP A CA 1
ATOM 738 C C . TRP A 1 91 ? -4.732 -20.579 11.161 1.00 84.62 91 TRP A C 1
ATOM 740 O O . TRP A 1 91 ? -3.776 -20.385 10.422 1.00 84.62 91 TRP A O 1
ATOM 750 N N . ASN A 1 92 ? -5.591 -21.578 10.975 1.00 79.44 92 ASN A N 1
ATOM 751 C CA . ASN A 1 92 ? -5.458 -22.606 9.938 1.00 79.44 92 ASN A CA 1
ATOM 752 C C . ASN A 1 92 ? -6.112 -22.219 8.595 1.00 79.44 92 ASN A C 1
ATOM 754 O O . ASN A 1 92 ? -6.139 -23.034 7.675 1.00 79.44 92 ASN A O 1
ATOM 758 N N . GLY A 1 93 ? -6.703 -21.022 8.501 1.00 79.88 93 GLY A N 1
ATOM 759 C CA . GLY A 1 93 ? -7.394 -20.535 7.304 1.00 79.88 93 GLY A CA 1
ATOM 760 C C . GLY A 1 93 ? -8.784 -21.133 7.043 1.00 79.88 93 GLY A C 1
ATOM 761 O O . GLY A 1 93 ? -9.462 -20.661 6.131 1.00 79.88 93 GLY A O 1
ATOM 762 N N . ASN A 1 94 ? -9.204 -22.142 7.815 1.00 82.12 94 ASN A N 1
ATOM 763 C CA . ASN A 1 94 ? -10.487 -22.841 7.666 1.00 82.12 94 ASN A CA 1
ATOM 764 C C . ASN A 1 94 ? -11.547 -22.349 8.662 1.00 82.12 94 ASN A C 1
ATOM 766 O O . ASN A 1 94 ? -12.741 -22.433 8.385 1.00 82.12 94 ASN A O 1
ATOM 770 N N . ASP A 1 95 ? -11.114 -21.828 9.809 1.00 84.81 95 ASP A N 1
ATOM 771 C CA . ASP A 1 95 ? -11.983 -21.183 10.794 1.00 84.81 95 ASP A CA 1
ATOM 772 C C . ASP A 1 95 ? -12.231 -19.704 10.434 1.00 84.81 95 ASP A C 1
ATOM 774 O O . ASP A 1 95 ? -11.473 -19.127 9.648 1.00 84.81 95 ASP A O 1
ATOM 778 N N . PRO A 1 96 ? -13.238 -19.030 11.022 1.00 89.06 96 PRO A N 1
ATOM 779 C CA . PRO A 1 96 ? -13.372 -17.582 10.902 1.00 89.06 96 PRO A CA 1
ATOM 780 C C . PRO A 1 96 ? -12.075 -16.855 11.274 1.00 89.06 96 PRO A C 1
ATOM 782 O O . PRO A 1 96 ? -11.334 -17.293 12.158 1.00 89.06 96 PRO A O 1
ATOM 785 N N . PHE A 1 97 ? -11.815 -15.723 10.616 1.00 91.12 97 PHE A N 1
ATOM 786 C CA . PHE A 1 97 ? -10.628 -14.912 10.884 1.00 91.12 97 PHE A CA 1
ATOM 787 C C . PHE A 1 97 ? -10.519 -14.592 12.392 1.00 91.12 97 PHE A C 1
ATOM 789 O O . PHE A 1 97 ? -11.503 -14.162 13.000 1.00 91.12 97 PHE A O 1
ATOM 796 N N . PRO A 1 98 ? -9.348 -14.783 13.033 1.00 91.94 98 PRO A N 1
ATOM 797 C CA . PRO A 1 98 ? -9.231 -14.812 14.496 1.00 91.94 98 PRO A CA 1
ATOM 798 C C . PRO A 1 98 ? -9.295 -13.427 15.161 1.00 91.94 98 PRO A C 1
ATOM 800 O O . PRO A 1 98 ? -9.106 -13.312 16.376 1.00 91.94 98 PRO A O 1
ATOM 803 N N . VAL A 1 99 ? -9.524 -12.362 14.394 1.00 95.25 99 VAL A N 1
ATOM 804 C CA . VAL A 1 99 ? -9.569 -10.977 14.871 1.00 95.25 99 VAL A CA 1
ATOM 805 C C . VAL A 1 99 ? -10.932 -10.390 14.547 1.00 95.25 99 VAL A C 1
ATOM 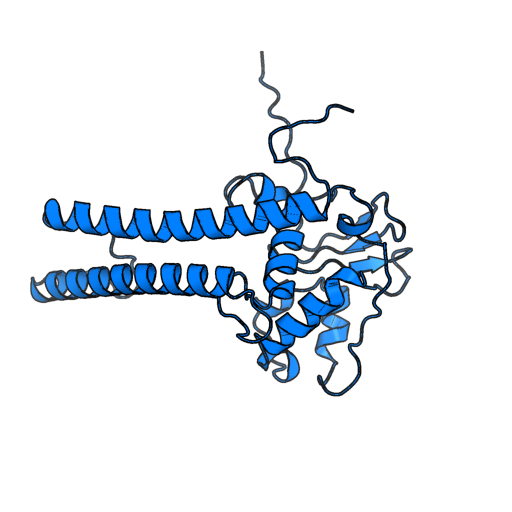807 O O . VAL A 1 99 ? -11.416 -10.500 13.424 1.00 95.25 99 VAL A O 1
ATOM 810 N N . ALA A 1 100 ? -11.550 -9.757 15.542 1.00 97.50 100 ALA A N 1
ATOM 811 C CA . ALA A 1 100 ? -12.843 -9.120 15.358 1.00 97.50 100 ALA A CA 1
ATOM 812 C C . ALA A 1 100 ? -12.724 -7.842 14.516 1.00 97.50 100 ALA A C 1
ATOM 814 O O . ALA A 1 100 ? -11.749 -7.092 14.626 1.00 97.50 100 ALA A O 1
ATOM 815 N N . PHE A 1 101 ? -13.767 -7.586 13.732 1.00 98.44 101 PHE A N 1
ATOM 816 C CA . PHE A 1 101 ? -13.936 -6.383 12.933 1.00 98.44 101 PHE A CA 1
ATOM 817 C C . PHE A 1 101 ? -15.031 -5.502 13.541 1.00 98.44 101 PHE A C 1
ATOM 819 O O . PHE A 1 101 ? -16.155 -5.962 13.723 1.00 98.44 101 PHE A O 1
ATOM 826 N N . ILE A 1 102 ? -14.710 -4.245 13.857 1.00 98.38 102 ILE A N 1
ATOM 827 C CA . ILE A 1 102 ? -15.648 -3.277 14.453 1.00 98.38 102 ILE A CA 1
ATOM 828 C C . ILE A 1 102 ? -15.791 -2.069 13.512 1.00 98.38 102 ILE A C 1
ATOM 830 O O . ILE A 1 102 ? -14.771 -1.588 13.014 1.00 98.38 102 ILE A O 1
ATOM 834 N N . PRO A 1 103 ? -17.009 -1.583 13.209 1.00 98.38 103 PRO A N 1
ATOM 835 C CA . PRO A 1 103 ? -17.197 -0.426 12.334 1.00 98.38 103 PRO A CA 1
ATOM 836 C C . PRO A 1 103 ? -16.727 0.879 12.990 1.00 98.38 103 PRO A C 1
ATOM 838 O O . PRO A 1 103 ? -16.708 1.000 14.210 1.00 98.38 103 PRO A O 1
ATOM 841 N N . ASP A 1 104 ? -16.371 1.857 12.159 1.00 97.88 104 ASP A N 1
ATOM 842 C CA . ASP A 1 104 ? -16.191 3.265 12.538 1.00 97.88 104 ASP A CA 1
ATOM 843 C C . ASP A 1 104 ? -15.122 3.584 13.596 1.00 97.88 104 ASP A C 1
ATOM 845 O O . ASP A 1 104 ? -15.230 4.564 14.327 1.00 97.88 104 ASP A O 1
ATOM 849 N N . ILE A 1 105 ? -14.047 2.788 13.661 1.00 98.25 105 ILE A N 1
ATOM 850 C CA . ILE A 1 105 ? -12.977 2.962 14.667 1.00 98.25 105 ILE A CA 1
ATOM 851 C C . ILE A 1 105 ? -11.636 3.482 14.129 1.00 98.25 105 ILE A C 1
ATOM 853 O O . ILE A 1 105 ? -10.783 3.859 14.929 1.00 98.25 105 ILE A O 1
ATOM 857 N N . CYS A 1 106 ? -11.412 3.473 12.811 1.00 98.19 106 CYS A N 1
ATOM 858 C CA . CYS A 1 106 ? -10.130 3.880 12.214 1.00 98.19 106 CYS A CA 1
ATOM 859 C C . CYS A 1 106 ? -10.146 5.306 11.663 1.00 98.19 106 CYS A C 1
ATOM 861 O O . CYS A 1 106 ? -11.211 5.867 11.413 1.00 98.19 106 CYS A O 1
ATOM 863 N N . HIS A 1 107 ? -8.953 5.819 11.350 1.00 97.31 107 HIS A N 1
ATOM 864 C CA . HIS A 1 107 ? -8.734 7.159 10.802 1.00 97.31 107 HIS A CA 1
ATOM 865 C C . HIS A 1 107 ? -9.556 7.460 9.550 1.00 97.31 107 HIS A C 1
ATOM 867 O O . HIS A 1 107 ? -10.086 8.559 9.433 1.00 97.31 107 HIS A O 1
ATOM 873 N N . ARG A 1 108 ? -9.701 6.485 8.640 1.00 96.12 108 ARG A N 1
ATOM 874 C CA . ARG A 1 108 ? -10.543 6.631 7.442 1.00 96.12 108 ARG A CA 1
ATOM 875 C C . ARG A 1 108 ? -12.007 6.871 7.804 1.00 96.12 108 ARG A C 1
ATOM 877 O O . ARG A 1 108 ? -12.624 7.774 7.260 1.00 96.12 108 ARG A O 1
ATOM 884 N N . CYS A 1 109 ? -12.562 6.067 8.710 1.00 96.94 109 CYS A N 1
ATOM 885 C CA . CYS A 1 109 ? -13.977 6.165 9.077 1.00 96.94 109 CYS A CA 1
ATOM 886 C C . CYS A 1 109 ? -14.287 7.428 9.883 1.00 96.94 109 CYS A C 1
ATOM 888 O O . CYS A 1 109 ? -15.394 7.948 9.808 1.00 96.94 109 C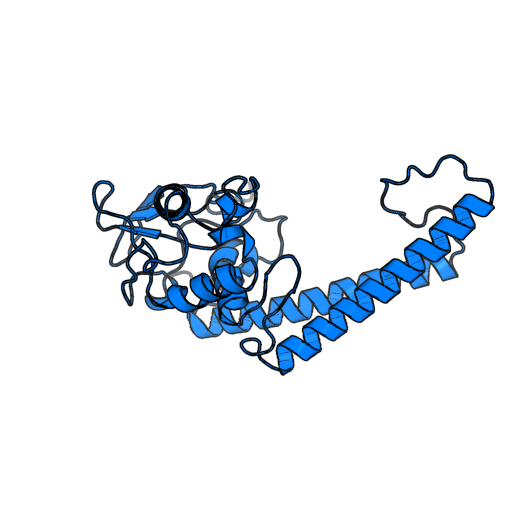YS A O 1
ATOM 890 N N . THR A 1 110 ? -13.323 7.913 10.666 1.00 96.00 110 THR A N 1
ATOM 891 C CA . THR A 1 110 ? -13.482 9.108 11.502 1.00 96.00 110 THR A CA 1
ATOM 892 C C . THR A 1 110 ? -12.954 10.379 10.841 1.00 96.00 110 THR A C 1
ATOM 894 O O . THR A 1 110 ? -12.927 11.422 11.492 1.00 96.00 110 THR A O 1
ATOM 897 N N . SER A 1 111 ? -12.490 10.296 9.587 1.00 93.62 111 SER A N 1
ATOM 898 C CA . SER A 1 111 ? -11.835 11.384 8.845 1.00 93.62 111 SER A CA 1
ATOM 899 C C . SER A 1 111 ? -10.741 12.108 9.644 1.00 93.62 111 SER A C 1
ATOM 901 O O . SER A 1 111 ? -10.545 13.314 9.519 1.00 93.62 111 SER A O 1
ATOM 903 N N . SER A 1 112 ? -10.009 11.377 10.485 1.00 93.69 112 SER A N 1
ATOM 904 C CA . SER A 1 112 ? -8.874 11.907 11.248 1.00 93.69 112 SER A CA 1
ATOM 905 C C . SER A 1 112 ? -7.560 11.522 10.575 1.00 93.69 112 SER A C 1
ATOM 907 O O . SER A 1 112 ? -7.520 10.551 9.830 1.00 93.69 112 SER A O 1
ATOM 909 N N . SER A 1 113 ? -6.470 12.245 10.831 1.00 92.38 113 SER A N 1
ATOM 910 C CA . SER A 1 113 ? -5.139 11.834 10.361 1.00 92.38 113 SER A CA 1
ATOM 911 C C . SER A 1 113 ? -4.477 10.883 11.365 1.00 92.38 113 SER A C 1
ATOM 913 O O . SER A 1 113 ? -4.622 11.108 12.569 1.00 92.38 113 SER A O 1
ATOM 915 N N . PRO A 1 114 ? -3.717 9.872 10.906 1.00 94.50 114 PRO A N 1
ATOM 916 C CA . PRO A 1 114 ? -2.739 9.168 11.732 1.00 94.50 114 PRO A CA 1
ATOM 917 C C . PRO A 1 114 ? -1.757 10.131 12.399 1.00 94.50 114 PRO A C 1
ATOM 919 O O . PRO A 1 114 ? -1.381 11.147 11.808 1.00 94.50 114 PRO A O 1
ATOM 922 N N . ALA A 1 115 ? -1.338 9.802 13.623 1.00 93.31 115 ALA A N 1
ATOM 923 C CA . ALA A 1 115 ? -0.313 10.555 14.347 1.00 93.31 115 ALA A CA 1
ATOM 924 C C . ALA A 1 115 ? 1.121 10.266 13.857 1.00 93.31 115 ALA A C 1
ATOM 926 O O . ALA A 1 115 ? 2.026 11.058 14.117 1.00 93.31 115 ALA A O 1
ATOM 927 N N . LEU A 1 116 ? 1.331 9.127 13.188 1.00 93.62 116 LEU A N 1
ATOM 928 C CA . LEU A 1 116 ? 2.629 8.678 12.678 1.00 93.62 116 LEU A CA 1
ATOM 929 C C . LEU A 1 116 ? 2.660 8.701 11.150 1.00 93.62 116 LEU A C 1
ATOM 931 O O . LEU A 1 116 ? 1.625 8.559 10.500 1.00 93.62 116 LEU A O 1
ATOM 935 N N . HIS A 1 117 ? 3.860 8.815 10.586 1.00 92.94 117 HIS A N 1
ATOM 936 C CA . HIS A 1 117 ? 4.090 8.667 9.150 1.00 92.94 117 HIS A CA 1
ATOM 937 C C . HIS A 1 117 ? 4.345 7.204 8.777 1.00 92.94 117 HIS A C 1
ATOM 939 O O . HIS A 1 117 ? 4.971 6.450 9.526 1.00 92.94 117 HIS A O 1
ATOM 945 N N . TYR A 1 118 ? 3.851 6.812 7.609 1.00 92.38 118 TYR A N 1
ATOM 946 C CA . TYR A 1 118 ? 4.043 5.502 6.999 1.00 92.38 118 TYR A CA 1
ATOM 947 C C . TYR A 1 118 ? 5.482 5.269 6.542 1.00 92.38 118 TYR A C 1
ATOM 949 O O . TYR A 1 118 ? 6.036 4.195 6.774 1.00 92.38 118 TYR A O 1
ATOM 957 N N . GLY A 1 119 ? 6.070 6.267 5.885 1.00 87.31 119 GLY A N 1
ATOM 958 C CA . GLY A 1 119 ? 7.403 6.198 5.294 1.00 87.31 119 GLY A CA 1
ATOM 959 C C . GLY A 1 119 ? 8.210 7.462 5.551 1.00 87.31 119 GLY A C 1
ATOM 960 O O . GLY A 1 119 ? 7.692 8.465 6.049 1.00 87.31 119 GLY A O 1
ATOM 961 N N . ASP A 1 120 ? 9.495 7.398 5.224 1.00 82.31 120 ASP A N 1
ATOM 962 C CA . ASP A 1 120 ? 10.400 8.532 5.311 1.00 82.31 120 ASP A CA 1
ATOM 963 C C . ASP A 1 120 ? 10.232 9.502 4.126 1.00 82.31 120 ASP A C 1
ATOM 965 O O . ASP A 1 120 ? 9.592 9.199 3.119 1.00 82.31 120 ASP A O 1
ATOM 969 N N . ALA A 1 121 ? 10.831 10.692 4.231 1.00 73.69 121 ALA A N 1
ATOM 970 C CA . ALA A 1 121 ? 10.722 11.737 3.208 1.00 73.69 121 ALA A CA 1
ATOM 971 C C . ALA A 1 121 ? 11.289 11.353 1.822 1.00 73.69 121 ALA A C 1
ATOM 973 O O . ALA A 1 121 ? 11.049 12.051 0.837 1.00 73.69 121 ALA A O 1
ATOM 974 N N . ARG A 1 122 ? 12.079 10.281 1.744 1.00 76.00 122 ARG A N 1
ATOM 975 C CA . ARG A 1 122 ? 12.739 9.767 0.537 1.00 76.00 122 ARG A CA 1
ATOM 976 C C . ARG A 1 122 ? 11.936 8.637 -0.110 1.00 76.00 122 ARG A C 1
ATOM 978 O O . ARG A 1 122 ? 12.195 8.315 -1.266 1.00 76.00 122 ARG A O 1
ATOM 985 N N . ASP A 1 123 ? 10.962 8.072 0.601 1.00 72.06 123 ASP A N 1
ATOM 986 C CA . ASP A 1 123 ? 10.210 6.887 0.181 1.00 72.06 123 ASP A CA 1
ATOM 987 C C . ASP A 1 123 ? 9.118 7.168 -0.869 1.00 72.06 123 ASP A C 1
ATOM 989 O O . ASP A 1 123 ? 8.516 6.233 -1.398 1.00 72.06 123 ASP A O 1
ATOM 993 N N . GLY A 1 124 ? 8.849 8.433 -1.213 1.00 76.38 124 GLY A N 1
ATOM 994 C CA . GLY A 1 124 ? 7.887 8.763 -2.268 1.00 76.38 124 GLY A CA 1
ATOM 995 C C . GLY A 1 124 ? 7.201 10.119 -2.104 1.00 76.38 124 GLY A C 1
ATOM 996 O O . GLY A 1 124 ? 7.761 11.007 -1.469 1.00 76.38 124 GLY A O 1
ATOM 997 N N . PRO A 1 125 ? 6.007 10.316 -2.692 1.00 84.56 125 PRO A N 1
ATOM 998 C CA . PRO A 1 125 ? 5.232 11.544 -2.524 1.00 84.56 125 PRO A CA 1
ATOM 999 C C . PRO A 1 125 ? 4.712 11.696 -1.087 1.00 84.56 125 PRO A C 1
ATOM 1001 O O . PRO A 1 125 ? 4.425 10.708 -0.412 1.00 84.56 125 PRO A O 1
ATOM 1004 N N . GLU A 1 126 ? 4.533 12.940 -0.638 1.00 88.25 126 GLU A N 1
ATOM 1005 C CA . GLU A 1 126 ? 4.140 13.294 0.739 1.00 88.25 126 GLU A CA 1
ATOM 1006 C C . GLU A 1 126 ? 2.875 12.555 1.219 1.00 88.25 126 GLU A C 1
ATOM 1008 O O . GLU A 1 126 ? 2.828 12.054 2.341 1.00 88.25 126 GLU A O 1
ATOM 1013 N N . PHE A 1 127 ? 1.872 12.392 0.349 1.00 91.06 127 PHE A N 1
ATOM 1014 C CA . PHE A 1 127 ? 0.655 11.660 0.704 1.00 91.06 127 PHE A CA 1
ATOM 1015 C C . PHE A 1 127 ? 0.929 10.182 1.018 1.00 91.06 127 PHE A C 1
ATOM 1017 O O . PHE A 1 127 ? 0.438 9.663 2.021 1.00 91.06 127 PHE A O 1
ATOM 1024 N N . GLY A 1 128 ? 1.743 9.507 0.203 1.00 89.06 128 GLY A N 1
ATOM 1025 C CA . GLY A 1 128 ? 2.154 8.125 0.450 1.00 89.06 128 GLY A CA 1
ATOM 1026 C C . GLY A 1 128 ? 2.978 7.981 1.733 1.00 89.06 128 GLY A C 1
ATOM 1027 O O . GLY A 1 128 ? 2.806 7.009 2.469 1.00 89.06 128 GLY A O 1
ATOM 1028 N N . GLN A 1 129 ? 3.804 8.981 2.053 1.00 90.38 129 GLN A N 1
ATOM 1029 C CA . GLN A 1 129 ? 4.585 9.010 3.294 1.00 90.38 129 GLN A CA 1
ATOM 1030 C C . GLN A 1 129 ? 3.708 9.116 4.539 1.00 90.38 129 GLN A C 1
ATOM 1032 O O . GLN A 1 129 ? 4.063 8.551 5.566 1.00 90.38 129 GLN A O 1
ATOM 1037 N N . GLN A 1 130 ? 2.571 9.810 4.476 1.00 92.19 130 GLN A N 1
ATOM 1038 C CA . GLN A 1 130 ? 1.670 9.958 5.621 1.00 92.19 130 GLN A CA 1
ATOM 1039 C C . GLN A 1 130 ? 0.621 8.837 5.695 1.00 92.19 130 GLN A C 1
ATOM 1041 O O . GLN A 1 130 ? 0.317 8.343 6.779 1.00 92.19 130 GLN A O 1
ATOM 1046 N N . TYR A 1 131 ? 0.083 8.400 4.554 1.00 94.38 131 TYR A N 1
ATOM 1047 C CA . TYR A 1 131 ? -1.114 7.553 4.490 1.00 94.38 131 TYR A CA 1
ATOM 1048 C C . TYR A 1 131 ? -0.903 6.204 3.791 1.00 94.38 131 TYR A C 1
ATOM 1050 O O . TYR A 1 131 ? -1.883 5.525 3.471 1.00 94.38 131 TYR A O 1
ATOM 1058 N N . GLY A 1 132 ? 0.342 5.771 3.570 1.00 94.44 132 GLY A N 1
ATOM 1059 C CA . GLY A 1 132 ? 0.656 4.553 2.811 1.00 94.44 132 GLY A CA 1
ATOM 1060 C C . GLY A 1 132 ? -0.055 3.278 3.290 1.00 94.44 132 GLY A C 1
ATOM 1061 O O . GLY A 1 132 ? -0.435 2.456 2.459 1.00 94.44 132 GLY A O 1
ATOM 1062 N N . TRP A 1 133 ? -0.377 3.145 4.586 1.00 95.94 133 TRP A N 1
ATOM 1063 C CA . TRP A 1 133 ? -1.218 2.044 5.090 1.00 95.94 133 TRP A CA 1
ATOM 1064 C C . TRP A 1 133 ? -2.577 1.989 4.396 1.00 95.94 133 TRP A C 1
ATOM 1066 O O . TRP A 1 133 ? -3.033 0.926 3.982 1.00 95.94 133 TRP A O 1
ATOM 1076 N N . TYR A 1 134 ? -3.226 3.143 4.256 1.00 97.31 134 TYR A N 1
ATOM 1077 C CA . TYR A 1 134 ? -4.548 3.263 3.657 1.00 97.31 134 TYR A CA 1
ATOM 1078 C C . TYR A 1 134 ? -4.498 3.141 2.134 1.00 97.31 134 TYR A C 1
ATOM 1080 O O . TYR A 1 134 ? -5.419 2.570 1.553 1.00 97.31 134 TYR A O 1
ATOM 1088 N N . VAL A 1 135 ? -3.399 3.569 1.504 1.00 96.62 135 VAL A N 1
ATOM 1089 C CA . VAL A 1 135 ? -3.118 3.305 0.082 1.00 96.62 135 VAL A CA 1
ATOM 1090 C C . VAL A 1 135 ? -2.989 1.803 -0.178 1.00 96.62 135 VAL A C 1
ATOM 1092 O O . VAL A 1 135 ? -3.666 1.269 -1.057 1.00 96.62 135 VAL A O 1
ATOM 1095 N N . ASN A 1 136 ? -2.208 1.093 0.637 1.00 96.12 136 ASN A N 1
ATOM 1096 C CA . ASN A 1 136 ? -2.055 -0.357 0.526 1.00 96.12 136 ASN A CA 1
ATOM 1097 C C . ASN A 1 136 ? -3.367 -1.099 0.812 1.00 96.12 136 ASN A C 1
ATOM 1099 O O . ASN A 1 136 ? -3.717 -2.035 0.094 1.00 96.12 136 ASN A O 1
ATOM 1103 N N . GLN A 1 137 ? -4.130 -0.666 1.820 1.00 97.69 137 GLN A N 1
ATOM 1104 C CA . GLN A 1 137 ? -5.452 -1.230 2.095 1.00 97.69 137 GLN A CA 1
ATOM 1105 C C . GLN A 1 137 ? -6.430 -0.994 0.939 1.00 97.69 137 GLN A C 1
ATOM 1107 O O . GLN A 1 137 ? -7.224 -1.882 0.645 1.00 97.69 137 GLN A O 1
ATOM 1112 N N . ALA A 1 138 ? -6.390 0.165 0.274 1.00 98.00 138 ALA A N 1
ATOM 1113 C CA . ALA A 1 138 ? -7.233 0.430 -0.889 1.00 98.00 138 ALA A CA 1
ATOM 1114 C C . ALA A 1 138 ? -6.870 -0.485 -2.065 1.00 98.00 138 ALA A C 1
ATOM 1116 O O . ALA A 1 138 ? -7.761 -1.106 -2.641 1.00 98.00 138 ALA A O 1
ATOM 1117 N N . LEU A 1 139 ? -5.577 -0.635 -2.373 1.00 98.00 139 LEU A N 1
ATOM 1118 C CA . LEU A 1 139 ? -5.097 -1.583 -3.384 1.00 98.00 139 LEU A CA 1
ATOM 1119 C C . LEU A 1 139 ? -5.601 -3.001 -3.106 1.00 98.00 139 LEU A C 1
ATOM 1121 O O . LEU A 1 139 ? -6.228 -3.606 -3.972 1.00 98.00 139 LEU A O 1
ATOM 1125 N N . LEU A 1 140 ? -5.411 -3.497 -1.880 1.00 97.88 140 LEU A N 1
ATOM 1126 C CA . LEU A 1 140 ? -5.875 -4.827 -1.487 1.00 97.88 140 LEU A CA 1
ATOM 1127 C C . LEU A 1 140 ? -7.401 -4.949 -1.538 1.00 97.88 140 LEU A C 1
ATOM 1129 O O . LEU A 1 140 ? -7.913 -5.963 -2.003 1.00 97.88 140 LEU A O 1
ATOM 1133 N N . ARG A 1 141 ? -8.150 -3.923 -1.118 1.00 97.88 141 ARG A N 1
ATOM 1134 C CA . ARG A 1 141 ? -9.616 -3.899 -1.238 1.00 97.88 141 ARG A CA 1
ATOM 1135 C C . ARG A 1 141 ? -10.058 -4.020 -2.696 1.00 97.88 141 ARG A C 1
ATOM 1137 O O . ARG A 1 141 ? -10.981 -4.762 -2.984 1.00 97.88 141 ARG A O 1
ATOM 1144 N N . MET A 1 142 ? -9.338 -3.382 -3.615 1.00 98.19 142 MET A N 1
ATOM 1145 C CA . MET A 1 142 ? -9.533 -3.526 -5.062 1.00 98.19 142 MET A CA 1
ATOM 1146 C C . MET A 1 142 ? -8.898 -4.805 -5.631 1.00 98.19 142 MET A C 1
ATOM 1148 O O . MET A 1 142 ? -8.748 -4.930 -6.838 1.00 98.19 142 MET A O 1
ATOM 1152 N N . GLY A 1 143 ? -8.481 -5.757 -4.795 1.00 97.94 143 GLY A N 1
ATOM 1153 C CA . GLY A 1 143 ? -7.916 -7.025 -5.238 1.00 97.94 143 GLY A CA 1
ATOM 1154 C C . GLY A 1 143 ? -6.558 -6.893 -5.923 1.00 97.94 143 GLY A C 1
ATOM 1155 O O . GLY A 1 143 ? -6.259 -7.714 -6.781 1.00 97.94 143 GLY A O 1
ATOM 1156 N N . ILE A 1 144 ? -5.740 -5.893 -5.574 1.00 97.31 144 ILE A N 1
ATOM 1157 C CA . ILE A 1 144 ? -4.409 -5.636 -6.148 1.00 97.31 144 ILE A CA 1
ATOM 1158 C C . ILE A 1 144 ? -3.332 -5.756 -5.062 1.00 97.31 144 ILE A C 1
ATOM 1160 O O . ILE A 1 144 ? -3.440 -5.168 -3.987 1.00 97.31 144 ILE A O 1
ATOM 1164 N N . LEU A 1 145 ? -2.246 -6.474 -5.356 1.00 92.94 145 LEU A N 1
ATOM 1165 C CA . LEU A 1 145 ? -1.095 -6.627 -4.469 1.00 92.94 145 LEU A CA 1
ATOM 1166 C C . LEU A 1 145 ? -0.101 -5.457 -4.657 1.00 92.94 145 LEU A C 1
ATOM 1168 O O . LEU A 1 145 ? 0.505 -5.369 -5.732 1.00 92.94 145 LEU A O 1
ATOM 1172 N N . PRO A 1 146 ? 0.144 -4.595 -3.645 1.00 87.94 146 PRO A N 1
ATOM 1173 C CA . PRO A 1 146 ? 0.830 -3.308 -3.836 1.00 87.94 146 PRO A CA 1
ATOM 1174 C C . PRO A 1 146 ? 2.217 -3.360 -4.492 1.00 87.94 146 PRO A C 1
ATOM 1176 O O . PRO A 1 146 ? 2.548 -2.520 -5.328 1.00 87.94 146 PRO A O 1
ATOM 1179 N N . HIS A 1 147 ? 3.039 -4.356 -4.154 1.00 82.50 147 HIS A N 1
ATOM 1180 C CA . HIS A 1 147 ? 4.432 -4.407 -4.618 1.00 82.50 147 HIS A CA 1
ATOM 1181 C C . HIS A 1 147 ? 4.621 -5.086 -5.977 1.00 82.50 147 HIS A C 1
ATOM 1183 O O . HIS A 1 147 ? 5.613 -4.820 -6.650 1.00 82.50 147 HIS A O 1
ATOM 1189 N N . ARG A 1 148 ? 3.697 -5.967 -6.376 1.00 85.75 148 ARG A N 1
ATOM 1190 C CA . ARG A 1 148 ? 3.819 -6.782 -7.601 1.00 85.75 148 ARG A CA 1
ATOM 1191 C C . ARG A 1 148 ? 2.799 -6.416 -8.674 1.00 85.75 148 ARG A C 1
ATOM 1193 O O . ARG A 1 148 ? 2.909 -6.907 -9.789 1.00 85.75 148 ARG A O 1
ATOM 1200 N N . LEU A 1 149 ? 1.781 -5.625 -8.324 1.00 91.62 149 LEU A N 1
ATOM 1201 C CA . LEU A 1 149 ? 0.616 -5.365 -9.173 1.00 91.62 149 LEU A CA 1
ATOM 1202 C C . LEU A 1 149 ? -0.020 -6.665 -9.706 1.00 91.62 149 LEU A C 1
ATOM 1204 O O . LEU A 1 149 ? -0.605 -6.699 -10.784 1.00 91.62 149 LEU A O 1
ATOM 1208 N N . ALA A 1 150 ? 0.106 -7.767 -8.961 1.00 93.38 150 ALA A N 1
ATOM 1209 C CA . ALA A 1 150 ? -0.721 -8.950 -9.167 1.00 93.38 150 ALA A CA 1
ATOM 1210 C C . ALA A 1 150 ? -2.151 -8.600 -8.749 1.00 93.38 150 ALA A C 1
ATOM 1212 O O . ALA A 1 150 ? -2.323 -7.854 -7.785 1.00 93.38 150 ALA A O 1
ATOM 1213 N N . TYR A 1 151 ? -3.161 -9.102 -9.456 1.00 97.44 151 TYR A N 1
ATOM 1214 C CA . TYR A 1 151 ? -4.545 -8.760 -9.148 1.00 97.44 151 TYR A CA 1
ATOM 1215 C C . TYR A 1 151 ? -5.503 -9.941 -9.303 1.00 97.44 151 TYR A C 1
ATOM 1217 O O . TYR A 1 151 ? -5.238 -10.888 -10.041 1.00 97.44 151 TYR A O 1
ATOM 1225 N N . LEU A 1 152 ? -6.628 -9.859 -8.598 1.00 97.81 152 LEU A N 1
ATOM 1226 C CA . LEU A 1 152 ? -7.765 -10.768 -8.705 1.00 97.81 152 LEU A CA 1
ATOM 1227 C C . LEU A 1 152 ? -8.690 -10.266 -9.814 1.00 97.81 152 LEU A C 1
ATOM 1229 O O . LEU A 1 152 ? -9.257 -9.181 -9.695 1.00 97.81 152 LEU A O 1
ATOM 1233 N N . SER A 1 153 ? -8.832 -11.027 -10.899 1.00 97.12 153 SER A N 1
ATOM 1234 C CA . SER A 1 153 ? -9.617 -10.603 -12.076 1.00 97.12 153 SER A CA 1
ATOM 1235 C C . SER A 1 153 ? -11.097 -10.318 -11.784 1.00 97.12 153 SER A C 1
ATOM 1237 O O . SER A 1 153 ? -11.716 -9.520 -12.482 1.00 97.12 153 SER A O 1
ATOM 1239 N N . ASP A 1 154 ? -11.650 -10.937 -10.742 1.00 97.50 154 ASP A N 1
ATOM 1240 C CA . ASP A 1 154 ? -13.043 -10.814 -10.317 1.00 97.50 154 ASP A CA 1
ATOM 1241 C C . ASP A 1 154 ? -13.281 -9.690 -9.291 1.00 97.50 154 ASP A C 1
ATOM 1243 O O . ASP A 1 154 ? -14.421 -9.271 -9.112 1.00 97.50 154 ASP A O 1
ATOM 1247 N N . ALA A 1 155 ? -12.228 -9.182 -8.639 1.00 97.44 155 ALA A N 1
ATOM 1248 C CA . ALA A 1 155 ? -12.321 -8.083 -7.668 1.00 97.44 155 ALA A CA 1
ATOM 1249 C C . ALA A 1 155 ? -11.719 -6.763 -8.185 1.00 97.44 155 ALA A C 1
ATOM 1251 O O . ALA A 1 155 ? -12.153 -5.680 -7.794 1.00 97.44 155 ALA A O 1
ATOM 1252 N N . CYS A 1 156 ? -10.723 -6.833 -9.071 1.00 98.38 156 CYS A N 1
ATOM 1253 C CA . CYS A 1 156 ? -10.039 -5.662 -9.605 1.00 98.38 156 CYS A CA 1
ATOM 1254 C C . CYS A 1 156 ? -10.902 -4.926 -10.637 1.00 98.38 156 CYS A C 1
ATOM 1256 O O . CYS A 1 156 ? -11.332 -5.544 -11.611 1.00 98.38 156 CYS A O 1
ATOM 1258 N N . PRO A 1 157 ? -11.132 -3.608 -10.504 1.00 98.00 157 PRO A N 1
ATOM 1259 C CA . PRO A 1 157 ? -11.848 -2.837 -11.516 1.00 98.00 157 PRO A CA 1
ATOM 1260 C C . PRO A 1 157 ? -11.178 -2.937 -12.894 1.00 98.00 157 PRO A C 1
ATOM 1262 O O . PRO A 1 157 ? -9.970 -2.739 -13.007 1.00 98.00 157 PRO A O 1
ATOM 1265 N N . ALA A 1 158 ? -11.957 -3.166 -13.957 1.00 98.00 158 ALA A N 1
ATOM 1266 C CA . ALA A 1 158 ? -11.442 -3.373 -15.321 1.00 98.00 158 ALA A CA 1
ATOM 1267 C C . ALA A 1 158 ? -10.511 -2.244 -15.814 1.00 98.00 158 ALA A C 1
ATOM 1269 O O . ALA A 1 158 ? -9.515 -2.484 -16.500 1.00 98.00 158 ALA A O 1
ATOM 1270 N N . GLU A 1 159 ? -10.799 -1.002 -15.421 1.00 97.56 159 GLU A N 1
ATOM 1271 C CA . GLU A 1 159 ? -9.951 0.150 -15.733 1.00 97.56 159 GLU A CA 1
ATOM 1272 C C . GLU A 1 159 ? -8.559 0.042 -15.079 1.00 97.56 159 GLU A C 1
ATOM 1274 O O . GLU A 1 159 ? -7.550 0.385 -15.695 1.00 97.56 159 GLU A O 1
ATOM 1279 N N . LEU A 1 160 ? -8.481 -0.469 -13.844 1.00 97.94 160 LEU A N 1
ATOM 1280 C CA . LEU A 1 160 ? -7.211 -0.712 -13.155 1.00 97.94 160 LEU A CA 1
ATOM 1281 C C . LEU A 1 160 ? -6.493 -1.941 -13.711 1.00 97.94 160 LEU A C 1
ATOM 1283 O O . LEU A 1 160 ? -5.273 -1.896 -13.835 1.00 97.94 160 LEU A O 1
ATOM 1287 N N . GLN A 1 161 ? -7.220 -2.987 -14.118 1.00 98.19 161 GLN A N 1
ATOM 1288 C CA . GLN A 1 161 ? -6.626 -4.125 -14.833 1.00 98.19 161 GLN A CA 1
ATOM 1289 C C . GLN A 1 161 ? -5.912 -3.645 -16.102 1.00 98.19 161 GLN A C 1
ATOM 1291 O O . GLN A 1 161 ? -4.741 -3.947 -16.310 1.00 98.19 161 GLN A O 1
ATOM 1296 N N . THR A 1 162 ? -6.581 -2.805 -16.897 1.00 97.88 162 THR A N 1
ATOM 1297 C CA . THR A 1 162 ? -6.021 -2.239 -18.134 1.00 97.88 162 THR A CA 1
ATOM 1298 C C . THR A 1 162 ? -4.750 -1.430 -17.859 1.00 97.88 162 THR A C 1
ATOM 1300 O O . THR A 1 162 ? -3.752 -1.581 -18.564 1.00 97.88 162 THR A O 1
ATOM 1303 N N . ALA A 1 163 ? -4.761 -0.599 -16.811 1.00 97.31 163 ALA A N 1
ATOM 1304 C CA . ALA A 1 163 ? -3.591 0.171 -16.397 1.00 97.31 163 ALA A CA 1
ATOM 1305 C C . ALA A 1 163 ? -2.431 -0.731 -15.938 1.00 97.31 163 ALA A C 1
ATOM 1307 O O . ALA A 1 163 ? -1.283 -0.489 -16.307 1.00 97.31 163 ALA A O 1
ATOM 1308 N N . ILE A 1 164 ? -2.721 -1.792 -15.180 1.00 97.75 164 ILE A N 1
ATOM 1309 C CA . ILE A 1 164 ? -1.716 -2.759 -14.723 1.00 97.75 164 ILE A CA 1
ATOM 1310 C C . ILE A 1 164 ? -1.089 -3.502 -15.907 1.00 97.75 164 ILE A C 1
ATOM 1312 O O . ILE A 1 164 ? 0.135 -3.609 -15.963 1.00 97.75 164 ILE A O 1
ATOM 1316 N N . GLU A 1 165 ? -1.884 -3.976 -16.870 1.00 96.88 165 GLU A N 1
ATOM 1317 C CA . GLU A 1 165 ? -1.334 -4.661 -18.048 1.00 96.88 165 GLU A CA 1
ATOM 1318 C C . GLU A 1 165 ? -0.510 -3.717 -18.933 1.00 96.88 165 GLU A C 1
ATOM 1320 O O . GLU A 1 165 ? 0.503 -4.122 -19.503 1.00 96.88 165 GLU A O 1
ATOM 1325 N N . ALA A 1 166 ? -0.881 -2.435 -19.012 1.00 95.88 166 ALA A N 1
ATOM 1326 C CA . ALA A 1 166 ? -0.060 -1.434 -19.689 1.00 95.88 166 ALA A CA 1
ATOM 1327 C C . ALA A 1 166 ? 1.303 -1.242 -18.998 1.00 95.88 166 ALA A C 1
ATOM 1329 O O . ALA A 1 166 ? 2.323 -1.200 -19.687 1.00 95.88 166 ALA A O 1
ATOM 1330 N N . ILE A 1 167 ? 1.330 -1.184 -17.660 1.00 96.12 167 ILE A N 1
ATOM 1331 C CA . ILE A 1 167 ? 2.576 -1.107 -16.877 1.00 96.12 167 ILE A CA 1
ATOM 1332 C C . ILE A 1 167 ? 3.438 -2.349 -17.112 1.00 96.12 167 ILE A C 1
ATOM 1334 O O . ILE A 1 167 ? 4.633 -2.215 -17.368 1.00 96.12 167 ILE A O 1
ATOM 1338 N N . ARG A 1 168 ? 2.849 -3.551 -17.055 1.00 94.94 168 ARG A N 1
ATOM 1339 C CA . ARG A 1 168 ? 3.582 -4.807 -17.275 1.00 94.94 168 ARG A CA 1
ATOM 1340 C C . ARG A 1 168 ? 4.217 -4.854 -18.656 1.00 94.94 168 ARG A C 1
ATOM 1342 O O . ARG A 1 168 ? 5.408 -5.115 -18.749 1.00 94.94 168 ARG A O 1
ATOM 1349 N N . ARG A 1 169 ? 3.472 -4.492 -19.704 1.00 95.19 169 ARG A N 1
ATOM 1350 C CA . ARG A 1 169 ? 4.004 -4.433 -21.073 1.00 95.19 169 ARG A CA 1
ATOM 1351 C C . ARG A 1 169 ? 5.214 -3.498 -21.187 1.00 95.19 169 ARG A C 1
ATOM 1353 O O . ARG A 1 169 ? 6.203 -3.861 -21.809 1.00 95.19 169 ARG A O 1
ATOM 1360 N N . GLN A 1 170 ? 5.164 -2.319 -20.563 1.00 94.19 170 GLN A N 1
ATOM 1361 C CA . GLN A 1 170 ? 6.298 -1.383 -20.561 1.00 94.19 170 GLN A CA 1
ATOM 1362 C C . GLN A 1 170 ? 7.503 -1.917 -19.774 1.00 94.19 170 GLN A C 1
ATOM 1364 O O . GLN A 1 170 ? 8.648 -1.690 -20.160 1.00 94.19 170 GLN A O 1
ATOM 1369 N N . GLN A 1 171 ? 7.263 -2.624 -18.667 1.00 92.81 171 GLN A N 1
ATOM 1370 C CA . GLN A 1 171 ? 8.324 -3.270 -17.893 1.00 92.81 171 GLN A CA 1
ATOM 1371 C C . GLN A 1 171 ? 8.969 -4.424 -18.664 1.00 92.81 171 GLN A C 1
ATOM 1373 O O . GLN A 1 171 ? 10.190 -4.552 -18.640 1.00 92.81 171 GLN A O 1
ATOM 1378 N N . GLU A 1 172 ? 8.169 -5.229 -19.362 1.00 93.94 172 GLU A N 1
ATOM 1379 C CA . GLU A 1 172 ? 8.643 -6.310 -20.226 1.00 93.94 172 GLU A CA 1
ATOM 1380 C C . GLU A 1 172 ? 9.488 -5.766 -21.378 1.00 93.94 172 GLU A C 1
ATOM 1382 O O . GLU A 1 172 ? 10.577 -6.278 -21.618 1.00 93.94 172 GLU A O 1
ATOM 1387 N N . GLU A 1 173 ? 9.045 -4.697 -22.043 1.00 94.62 173 GLU A N 1
ATOM 1388 C CA . GLU A 1 173 ? 9.811 -4.036 -23.105 1.00 94.62 173 GLU A CA 1
ATOM 1389 C C . GLU A 1 173 ? 11.155 -3.505 -22.585 1.00 94.62 173 GLU A C 1
ATOM 1391 O O . GLU A 1 173 ? 12.206 -3.788 -23.162 1.00 94.62 173 GLU A O 1
ATOM 1396 N N . LEU A 1 174 ? 11.149 -2.814 -21.439 1.00 93.31 174 LEU A N 1
ATOM 1397 C CA . LEU A 1 174 ? 12.374 -2.358 -20.782 1.00 93.31 174 LEU A CA 1
ATOM 1398 C C . LEU A 1 174 ? 13.304 -3.530 -20.429 1.00 93.31 174 LEU A C 1
ATOM 1400 O O . LEU A 1 174 ? 14.511 -3.452 -20.657 1.00 93.31 174 LEU A O 1
ATOM 1404 N N . GLN A 1 175 ? 12.762 -4.620 -19.883 1.00 91.88 175 GLN A N 1
ATOM 1405 C CA . GLN A 1 175 ? 13.542 -5.798 -19.509 1.00 91.88 175 GLN A CA 1
ATOM 1406 C C . GLN A 1 175 ? 14.144 -6.496 -20.734 1.00 91.88 175 GLN A C 1
ATOM 1408 O O . GLN A 1 175 ? 15.310 -6.884 -20.692 1.00 91.88 175 GLN A O 1
ATOM 1413 N N . GLN A 1 176 ? 13.385 -6.621 -21.825 1.00 93.69 176 GLN A N 1
ATOM 1414 C CA . GLN A 1 176 ? 13.863 -7.184 -23.089 1.00 93.69 176 GLN A CA 1
ATOM 1415 C C . GLN A 1 176 ? 14.997 -6.344 -23.680 1.00 93.69 176 GLN A C 1
ATOM 1417 O O . GLN A 1 176 ? 15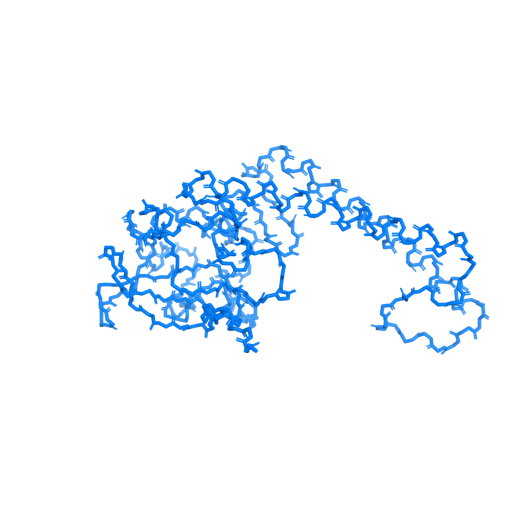.997 -6.905 -24.126 1.00 93.69 176 GLN A O 1
ATOM 1422 N N . GLN A 1 177 ? 14.892 -5.011 -23.632 1.00 92.00 177 GLN A N 1
ATOM 1423 C CA . GLN A 1 177 ? 15.975 -4.142 -24.093 1.00 92.00 177 GLN A CA 1
ATOM 1424 C C . GLN A 1 177 ? 17.218 -4.241 -23.210 1.00 92.00 177 GLN A C 1
ATOM 1426 O O . GLN A 1 177 ? 18.319 -4.386 -23.736 1.00 92.00 177 GLN A O 1
ATOM 1431 N N . CYS A 1 178 ? 17.064 -4.244 -21.883 1.00 88.56 178 CYS A N 1
ATOM 1432 C CA . CYS A 1 178 ? 18.184 -4.480 -20.970 1.00 88.56 178 CYS A CA 1
ATOM 1433 C C . CYS A 1 178 ? 18.879 -5.821 -21.253 1.00 88.56 178 CYS A C 1
ATOM 1435 O O . CYS A 1 178 ? 20.104 -5.865 -21.305 1.00 88.56 178 CYS A O 1
ATOM 1437 N N . ALA A 1 179 ? 18.111 -6.895 -21.465 1.00 89.00 179 ALA A N 1
ATOM 1438 C CA . ALA A 1 179 ? 18.655 -8.216 -21.775 1.00 89.00 179 ALA A CA 1
ATOM 1439 C C . ALA A 1 179 ? 19.418 -8.221 -23.110 1.00 89.00 179 ALA A C 1
ATOM 1441 O O . ALA A 1 179 ? 20.563 -8.661 -23.152 1.00 89.00 179 ALA A O 1
ATOM 1442 N N . ARG A 1 180 ? 18.842 -7.639 -24.174 1.00 90.75 180 ARG A N 1
ATOM 1443 C CA . ARG A 1 180 ? 19.509 -7.502 -25.481 1.00 90.75 180 ARG A CA 1
ATOM 1444 C C . ARG A 1 180 ? 20.840 -6.756 -25.365 1.00 90.75 180 ARG A C 1
ATOM 1446 O O . ARG A 1 180 ? 21.832 -7.171 -25.956 1.00 90.75 180 ARG A O 1
ATOM 1453 N N . LEU A 1 181 ? 20.857 -5.639 -24.639 1.00 87.12 181 LEU A N 1
ATOM 1454 C CA . LEU A 1 181 ? 22.052 -4.804 -24.488 1.00 87.12 181 LEU A CA 1
ATOM 1455 C C . LEU A 1 181 ? 23.131 -5.500 -23.650 1.00 87.12 181 LEU A C 1
ATOM 1457 O O . LEU A 1 181 ? 24.314 -5.386 -23.970 1.00 87.12 181 LEU A O 1
ATOM 1461 N N . LEU A 1 182 ? 22.726 -6.265 -22.633 1.00 84.62 182 LEU A N 1
ATOM 1462 C CA . LEU A 1 182 ? 23.631 -7.105 -21.855 1.00 84.62 182 LEU A CA 1
ATOM 1463 C C . LEU A 1 182 ? 24.279 -8.192 -22.726 1.00 84.62 182 LEU A C 1
ATOM 1465 O O . LEU A 1 182 ? 25.496 -8.351 -22.677 1.00 84.62 182 LEU A O 1
ATOM 1469 N N . ASP A 1 183 ? 23.502 -8.878 -23.569 1.00 84.38 183 ASP A N 1
ATOM 1470 C CA . ASP A 1 183 ? 24.019 -9.905 -24.485 1.00 84.38 183 ASP A CA 1
ATOM 1471 C C . ASP A 1 183 ? 25.046 -9.327 -25.473 1.00 84.38 183 ASP A C 1
ATOM 1473 O O . ASP A 1 183 ? 26.099 -9.925 -25.700 1.00 84.38 183 ASP A O 1
ATOM 1477 N N . VAL A 1 184 ? 24.780 -8.137 -26.028 1.00 83.06 184 VAL A N 1
ATOM 1478 C CA . VAL A 1 184 ? 25.724 -7.430 -26.915 1.00 83.06 184 VAL A CA 1
ATOM 1479 C C . VAL A 1 184 ? 27.011 -7.063 -26.174 1.00 83.06 184 VAL A C 1
ATOM 1481 O O . VAL A 1 184 ? 28.102 -7.251 -26.715 1.00 83.06 184 VAL A O 1
ATOM 1484 N N . ALA A 1 185 ? 26.904 -6.567 -24.939 1.00 79.00 185 ALA A N 1
ATOM 1485 C CA . ALA A 1 185 ? 28.066 -6.197 -24.137 1.00 79.00 185 ALA A CA 1
ATOM 1486 C C . ALA A 1 185 ? 28.938 -7.418 -23.790 1.00 79.00 185 ALA A C 1
ATOM 1488 O O . ALA A 1 185 ? 30.160 -7.365 -23.945 1.00 79.00 185 ALA A O 1
ATOM 1489 N N . LEU A 1 186 ? 28.316 -8.537 -23.399 1.00 77.94 186 LEU A N 1
ATOM 1490 C CA . LEU A 1 186 ? 29.009 -9.796 -23.111 1.00 77.94 186 LEU A CA 1
ATOM 1491 C C . LEU A 1 186 ? 29.667 -10.389 -24.368 1.00 77.94 186 LEU A C 1
ATOM 1493 O O . LEU A 1 186 ? 30.830 -10.786 -24.324 1.00 77.94 186 LEU A O 1
ATOM 1497 N N . ALA A 1 187 ? 28.975 -10.385 -25.513 1.00 78.56 187 ALA A N 1
ATOM 1498 C CA . ALA A 1 187 ? 29.533 -10.849 -26.787 1.00 78.56 187 ALA A CA 1
ATOM 1499 C C . ALA A 1 187 ? 30.710 -9.984 -27.285 1.00 78.56 187 ALA A C 1
ATOM 1501 O O . ALA A 1 187 ? 31.564 -10.470 -28.026 1.00 78.56 187 ALA A O 1
ATOM 1502 N N . GLY A 1 188 ? 30.775 -8.718 -26.862 1.00 71.88 188 GLY A N 1
ATOM 1503 C CA . GLY A 1 188 ? 31.867 -7.786 -27.152 1.00 71.88 188 GLY A CA 1
ATOM 1504 C C . GLY A 1 188 ? 33.149 -7.998 -26.334 1.00 71.88 188 GLY A C 1
ATOM 1505 O O . GLY A 1 188 ? 34.093 -7.230 -26.506 1.00 71.88 188 GLY A O 1
ATOM 1506 N N . GLY A 1 189 ? 33.210 -9.009 -25.457 1.00 61.78 189 GLY A N 1
ATOM 1507 C CA . GLY A 1 189 ? 34.391 -9.305 -24.634 1.00 61.78 189 GLY A CA 1
ATOM 1508 C C . GLY A 1 189 ? 34.491 -8.482 -23.345 1.00 61.78 189 GLY A C 1
ATOM 1509 O O . GLY A 1 189 ? 35.565 -8.395 -22.748 1.00 61.78 189 GLY A O 1
ATOM 1510 N N . HIS A 1 190 ? 33.390 -7.875 -22.890 1.00 58.06 190 HIS A N 1
ATOM 1511 C CA . HIS A 1 190 ? 33.320 -7.268 -21.562 1.00 58.06 190 HIS A CA 1
ATOM 1512 C C . HIS A 1 190 ? 33.086 -8.352 -20.494 1.00 58.06 190 HIS A C 1
ATOM 1514 O O . HIS A 1 190 ? 32.002 -8.467 -19.932 1.00 58.06 190 HIS A O 1
ATOM 1520 N N . ASP A 1 191 ? 34.130 -9.122 -20.177 1.00 52.47 191 ASP A N 1
ATOM 1521 C CA . ASP A 1 191 ? 34.131 -10.221 -19.187 1.00 52.47 191 ASP A CA 1
ATOM 1522 C C . ASP A 1 191 ? 33.885 -9.780 -17.720 1.00 52.47 191 ASP A C 1
ATOM 1524 O O . ASP A 1 191 ? 34.036 -10.572 -16.791 1.00 52.47 191 ASP A O 1
ATOM 1528 N N . GLN A 1 192 ? 33.525 -8.516 -17.469 1.00 53.16 192 GLN A N 1
ATOM 1529 C CA . GLN A 1 192 ? 33.383 -7.949 -16.119 1.00 53.16 192 GLN A CA 1
ATOM 1530 C C . GLN A 1 192 ? 31.985 -7.410 -15.796 1.00 53.16 192 GLN A C 1
ATOM 1532 O O . GLN A 1 192 ? 31.844 -6.582 -14.896 1.00 53.16 192 GLN A O 1
ATOM 1537 N N . ILE A 1 193 ? 30.938 -7.859 -16.491 1.00 55.12 193 ILE A N 1
ATOM 1538 C CA . ILE A 1 193 ? 29.571 -7.549 -16.058 1.00 55.12 193 ILE A CA 1
ATOM 1539 C C . ILE A 1 193 ? 29.118 -8.644 -15.093 1.00 55.12 193 ILE A C 1
ATOM 1541 O O . ILE A 1 193 ? 28.790 -9.756 -15.500 1.00 55.12 193 ILE A O 1
ATOM 1545 N N . ASP A 1 194 ? 29.148 -8.326 -13.799 1.00 55.44 194 ASP A N 1
ATOM 1546 C CA . ASP A 1 194 ? 28.600 -9.178 -12.744 1.00 55.44 194 ASP A CA 1
ATOM 1547 C C . ASP A 1 194 ? 27.094 -9.411 -13.016 1.00 55.44 194 ASP A C 1
ATOM 1549 O O . ASP A 1 194 ? 26.348 -8.439 -13.156 1.00 55.44 194 ASP A O 1
ATOM 1553 N N . PRO A 1 195 ? 26.603 -10.664 -13.094 1.00 47.66 195 PRO A N 1
ATOM 1554 C CA . PRO A 1 195 ? 25.190 -10.972 -13.345 1.00 47.66 195 PRO A CA 1
ATOM 1555 C C . PRO A 1 195 ? 24.189 -10.368 -12.338 1.00 47.66 195 PRO A C 1
ATOM 1557 O O . PRO A 1 195 ? 22.980 -10.509 -12.525 1.00 47.66 195 PRO A O 1
ATOM 1560 N N . GLY A 1 196 ? 24.662 -9.726 -11.263 1.00 49.66 196 GLY A N 1
ATOM 1561 C CA . GLY A 1 196 ? 23.846 -9.060 -10.244 1.00 49.66 196 GLY A CA 1
ATOM 1562 C C . GLY A 1 196 ? 23.785 -7.527 -10.303 1.00 49.66 196 GLY A C 1
ATOM 1563 O O . GLY A 1 196 ? 22.990 -6.942 -9.562 1.00 49.66 196 GLY A O 1
ATOM 1564 N N . THR A 1 197 ? 24.584 -6.843 -11.129 1.00 51.16 197 THR A N 1
ATOM 1565 C CA . THR A 1 197 ? 24.555 -5.371 -11.212 1.00 51.16 197 THR A CA 1
ATOM 1566 C C . THR A 1 197 ? 23.462 -4.886 -12.158 1.00 51.16 197 THR A C 1
ATOM 1568 O O . THR A 1 197 ? 23.278 -5.406 -13.258 1.00 51.16 197 THR A O 1
ATOM 1571 N N . SER A 1 198 ? 22.722 -3.842 -11.757 1.00 58.41 198 SER A N 1
ATOM 1572 C CA . SER A 1 198 ? 21.800 -3.181 -12.682 1.00 58.41 198 SER A CA 1
ATOM 1573 C C . SER A 1 198 ? 22.608 -2.603 -13.839 1.00 58.41 198 SER A C 1
ATOM 1575 O O . SER A 1 198 ? 23.449 -1.734 -13.613 1.00 58.41 198 SER A O 1
ATOM 1577 N N . PHE A 1 199 ? 22.347 -3.071 -15.055 1.00 65.25 199 PHE A N 1
ATOM 1578 C CA . PHE A 1 199 ? 22.969 -2.545 -16.262 1.00 65.25 199 PHE A CA 1
ATOM 1579 C C . PHE A 1 199 ? 22.660 -1.046 -16.383 1.00 65.25 199 PHE A C 1
ATOM 1581 O O . PHE A 1 199 ? 21.521 -0.656 -16.642 1.00 65.25 199 PHE A O 1
ATOM 1588 N N . ASP A 1 200 ? 23.641 -0.186 -16.128 1.00 66.88 200 ASP A N 1
ATOM 1589 C CA . ASP A 1 200 ? 23.465 1.269 -16.113 1.00 66.88 200 ASP A CA 1
ATOM 1590 C C . ASP A 1 200 ? 23.503 1.882 -17.522 1.00 66.88 200 ASP A C 1
ATOM 1592 O O . ASP A 1 200 ? 23.037 3.008 -17.705 1.00 66.88 200 ASP A O 1
ATOM 1596 N N . GLY A 1 201 ? 23.929 1.102 -18.521 1.00 64.94 201 GLY A N 1
ATOM 1597 C CA . GLY A 1 201 ? 24.091 1.529 -19.909 1.00 64.94 201 GLY A CA 1
ATOM 1598 C C . GLY A 1 201 ? 25.454 2.163 -20.194 1.00 64.94 201 GLY A C 1
ATOM 1599 O O . GLY A 1 201 ? 25.640 2.732 -21.270 1.00 64.94 201 GLY A O 1
ATOM 1600 N N . ALA A 1 202 ? 26.411 2.091 -19.262 1.00 66.44 202 ALA A N 1
ATOM 1601 C CA . ALA A 1 202 ? 27.747 2.627 -19.475 1.00 66.44 202 ALA A CA 1
ATOM 1602 C C . ALA A 1 202 ? 28.441 1.932 -20.661 1.00 66.44 202 ALA A C 1
ATOM 1604 O O . ALA A 1 202 ? 28.549 0.709 -20.713 1.00 66.44 202 ALA A O 1
ATOM 1605 N N . GLY A 1 203 ? 28.926 2.728 -21.619 1.00 70.50 203 GLY A N 1
ATOM 1606 C CA . GLY A 1 203 ? 29.629 2.234 -22.810 1.00 70.50 203 GLY A CA 1
ATOM 1607 C C . GLY A 1 203 ? 28.740 1.934 -24.021 1.00 70.50 203 GLY A C 1
ATOM 1608 O O . GLY A 1 203 ? 29.263 1.530 -25.057 1.00 70.50 203 GLY A O 1
ATOM 1609 N N . LEU A 1 204 ? 27.426 2.160 -23.930 1.00 75.81 204 LEU A N 1
ATOM 1610 C CA . LEU A 1 204 ? 26.529 2.027 -25.076 1.00 75.81 204 LEU A CA 1
ATOM 1611 C C . LEU A 1 204 ? 26.636 3.197 -26.068 1.00 75.81 204 LEU A C 1
ATOM 1613 O O . LEU A 1 204 ? 26.974 4.320 -25.680 1.00 75.81 204 LEU A O 1
ATOM 1617 N N . PRO A 1 205 ? 26.270 2.967 -27.344 1.00 83.25 205 PRO A N 1
ATOM 1618 C CA . PRO A 1 205 ? 25.967 4.037 -28.286 1.00 83.25 205 PRO A CA 1
ATOM 1619 C C . PRO A 1 205 ? 24.951 5.046 -27.721 1.00 83.25 205 PRO A C 1
ATOM 1621 O O . PRO A 1 205 ? 24.096 4.715 -26.892 1.00 83.25 205 PRO A O 1
ATOM 1624 N N . ALA A 1 206 ? 25.049 6.302 -28.161 1.00 84.38 206 ALA A N 1
ATOM 1625 C CA . ALA A 1 206 ? 24.226 7.392 -27.631 1.00 84.38 206 ALA A CA 1
ATOM 1626 C C . ALA A 1 206 ? 22.723 7.198 -27.906 1.00 84.38 206 ALA A C 1
ATOM 1628 O O . ALA A 1 206 ? 21.895 7.543 -27.067 1.00 84.38 206 ALA A O 1
ATOM 1629 N N . ASP A 1 207 ? 22.375 6.624 -29.056 1.00 88.00 207 ASP A N 1
ATOM 1630 C CA . ASP A 1 207 ? 21.007 6.278 -29.445 1.00 88.00 207 ASP A CA 1
ATOM 1631 C C . ASP A 1 207 ? 20.420 5.166 -28.565 1.00 88.00 207 ASP A C 1
ATOM 1633 O O . ASP A 1 207 ? 19.302 5.308 -28.071 1.00 88.00 207 ASP A O 1
ATOM 1637 N N . GLU A 1 208 ? 21.193 4.118 -28.275 1.00 87.38 208 GLU A N 1
ATOM 1638 C CA . GLU A 1 208 ? 20.786 3.041 -27.358 1.00 87.38 208 GLU A CA 1
ATOM 1639 C C . GLU A 1 208 ? 20.629 3.547 -25.915 1.00 87.38 208 GLU A C 1
ATOM 1641 O O . GLU A 1 208 ? 19.677 3.196 -25.215 1.00 87.38 208 GLU A O 1
ATOM 1646 N N . THR A 1 209 ? 21.525 4.439 -25.479 1.00 85.88 209 THR A N 1
ATOM 1647 C CA . THR A 1 209 ? 21.440 5.085 -24.159 1.00 85.88 209 THR A CA 1
ATOM 1648 C C . THR A 1 209 ? 20.166 5.922 -24.033 1.00 85.88 209 THR A C 1
ATOM 1650 O O . THR A 1 209 ? 19.461 5.827 -23.026 1.00 85.88 209 THR A O 1
ATOM 1653 N N . GLN A 1 210 ? 19.847 6.722 -25.057 1.00 89.44 210 GLN A N 1
ATOM 1654 C CA . GLN A 1 210 ? 18.634 7.537 -25.075 1.00 89.44 210 GLN A CA 1
ATOM 1655 C C . GLN A 1 210 ? 17.376 6.663 -25.091 1.00 89.44 210 GLN A C 1
ATOM 1657 O O . GLN A 1 210 ? 16.465 6.892 -24.298 1.00 89.44 210 GLN A O 1
ATOM 1662 N N . HIS A 1 211 ? 17.343 5.626 -25.931 1.00 91.50 211 HIS A N 1
ATOM 1663 C CA . HIS A 1 211 ? 16.207 4.711 -26.008 1.00 91.50 211 HIS A CA 1
ATOM 1664 C C . HIS A 1 211 ? 15.940 4.010 -24.665 1.00 91.50 211 HIS A C 1
ATOM 1666 O O . HIS A 1 211 ? 14.799 3.957 -24.200 1.00 91.50 211 HIS A O 1
ATOM 1672 N N . LEU A 1 212 ? 16.992 3.537 -23.988 1.00 90.62 212 LEU A N 1
ATOM 1673 C CA . LEU A 1 212 ? 16.875 2.932 -22.662 1.00 90.62 212 LEU A CA 1
ATOM 1674 C C . LEU A 1 212 ? 16.379 3.935 -21.607 1.00 90.62 212 LEU A C 1
ATOM 1676 O O . LEU A 1 212 ? 15.564 3.582 -20.749 1.00 90.62 212 LEU A O 1
ATOM 1680 N N . ALA A 1 213 ? 16.848 5.185 -21.661 1.00 90.56 213 ALA A N 1
ATOM 1681 C CA . ALA A 1 213 ? 16.376 6.249 -20.778 1.00 90.56 213 ALA A CA 1
ATOM 1682 C C . ALA A 1 213 ? 14.880 6.541 -20.987 1.00 90.56 213 ALA A C 1
ATOM 1684 O O . ALA A 1 213 ? 14.141 6.658 -20.004 1.00 90.56 213 ALA A O 1
ATOM 1685 N N . ASP A 1 214 ? 14.422 6.576 -22.239 1.00 93.56 214 ASP A N 1
ATOM 1686 C CA . ASP A 1 214 ? 13.017 6.795 -22.582 1.00 93.56 214 ASP A CA 1
ATOM 1687 C C . ASP A 1 214 ? 12.130 5.662 -22.051 1.00 93.56 214 ASP A C 1
ATOM 1689 O O . ASP A 1 214 ? 11.117 5.927 -21.400 1.00 93.56 214 ASP A O 1
ATOM 1693 N N . LEU A 1 215 ? 12.532 4.400 -22.233 1.00 93.19 215 LEU A N 1
ATOM 1694 C CA . LEU A 1 215 ? 11.796 3.243 -21.708 1.00 93.19 215 LEU A CA 1
ATOM 1695 C C . LEU A 1 215 ? 11.721 3.245 -20.176 1.00 93.19 215 LEU A C 1
ATOM 1697 O O . LEU A 1 215 ? 10.653 3.014 -19.600 1.00 93.19 215 LEU A O 1
ATOM 1701 N N . ARG A 1 216 ? 12.830 3.567 -19.495 1.00 92.81 216 ARG A N 1
ATOM 1702 C CA . ARG A 1 216 ? 12.854 3.732 -18.030 1.00 92.81 216 ARG A CA 1
ATOM 1703 C C . ARG A 1 216 ? 11.889 4.819 -17.581 1.00 92.81 216 ARG A C 1
ATOM 1705 O O . ARG A 1 216 ? 11.141 4.622 -16.619 1.00 92.81 216 ARG A O 1
ATOM 1712 N N . TRP A 1 217 ? 11.897 5.959 -18.269 1.00 93.56 217 TRP A N 1
ATOM 1713 C CA . TRP A 1 217 ? 11.004 7.066 -17.963 1.00 93.56 217 TRP A CA 1
ATOM 1714 C C . TRP A 1 217 ? 9.537 6.677 -18.166 1.00 93.56 217 TRP A C 1
ATOM 1716 O O . TRP A 1 217 ? 8.738 6.898 -17.257 1.00 93.56 217 TRP A O 1
ATOM 1726 N N . GLN A 1 218 ? 9.194 6.030 -19.284 1.00 92.94 218 GLN A N 1
ATOM 1727 C CA . GLN A 1 218 ? 7.830 5.582 -19.587 1.00 92.94 218 GLN A CA 1
ATOM 1728 C C . GLN A 1 218 ? 7.301 4.588 -18.546 1.00 92.94 218 GLN A C 1
ATOM 1730 O O . GLN A 1 218 ? 6.225 4.807 -17.986 1.00 92.94 218 GLN A O 1
ATOM 1735 N N . ALA A 1 219 ? 8.076 3.546 -18.222 1.00 90.94 219 ALA A N 1
ATOM 1736 C CA . ALA A 1 219 ? 7.694 2.554 -17.215 1.00 90.94 219 ALA A CA 1
ATOM 1737 C C . ALA A 1 219 ? 7.518 3.189 -15.822 1.00 90.94 219 ALA A C 1
ATOM 1739 O O . ALA A 1 219 ? 6.591 2.864 -15.075 1.00 90.94 219 ALA A O 1
ATOM 1740 N N . SER A 1 220 ? 8.393 4.137 -15.472 1.00 91.69 220 SER A N 1
ATOM 1741 C CA . SER A 1 220 ? 8.301 4.891 -14.220 1.00 91.69 220 SER A CA 1
ATOM 1742 C C . SER A 1 220 ? 7.071 5.807 -14.190 1.00 91.69 220 SER A C 1
ATOM 1744 O O . SER A 1 220 ? 6.382 5.887 -13.171 1.00 91.69 220 SER A O 1
ATOM 1746 N N . GLN A 1 221 ? 6.764 6.468 -15.308 1.00 93.69 221 GLN A N 1
ATOM 1747 C CA . GLN A 1 221 ? 5.645 7.394 -15.431 1.00 93.69 221 GLN A CA 1
ATOM 1748 C C . GLN A 1 221 ? 4.299 6.680 -15.313 1.00 93.69 221 GLN A C 1
ATOM 1750 O O . GLN A 1 221 ? 3.475 7.093 -14.502 1.00 93.69 221 GLN A O 1
ATOM 1755 N N . ALA A 1 222 ? 4.100 5.565 -16.018 1.00 92.62 222 ALA A N 1
ATOM 1756 C CA . ALA A 1 222 ? 2.850 4.813 -15.927 1.00 92.62 222 ALA A CA 1
ATOM 1757 C C . ALA A 1 222 ? 2.583 4.297 -14.507 1.00 92.62 222 ALA A C 1
ATOM 1759 O O . ALA A 1 222 ? 1.453 4.359 -14.017 1.00 92.62 222 ALA A O 1
ATOM 1760 N N . ARG A 1 223 ? 3.631 3.849 -13.800 1.00 93.31 223 ARG A N 1
ATOM 1761 C CA . ARG A 1 223 ? 3.507 3.441 -12.396 1.00 93.31 223 ARG A CA 1
ATOM 1762 C C . ARG A 1 223 ? 3.154 4.619 -11.485 1.00 93.31 223 ARG A C 1
ATOM 1764 O O . ARG A 1 223 ? 2.317 4.450 -10.600 1.00 93.31 223 ARG A O 1
ATOM 1771 N N . ARG A 1 224 ? 3.756 5.798 -11.692 1.00 92.31 224 ARG A N 1
ATOM 1772 C CA . ARG A 1 224 ? 3.397 7.019 -10.948 1.00 92.31 224 ARG A CA 1
ATOM 1773 C C . ARG A 1 224 ? 1.941 7.403 -11.174 1.00 92.31 224 ARG A C 1
ATOM 1775 O O . ARG A 1 224 ? 1.227 7.627 -10.205 1.00 92.31 224 ARG A O 1
ATOM 1782 N N . ASP A 1 225 ? 1.491 7.423 -12.423 1.00 93.94 225 ASP A N 1
ATOM 1783 C CA . ASP A 1 225 ? 0.120 7.808 -12.768 1.00 93.94 225 ASP A CA 1
ATOM 1784 C C . ASP A 1 225 ? -0.908 6.839 -12.174 1.00 93.94 225 ASP A C 1
ATOM 1786 O O . ASP A 1 225 ? -1.936 7.263 -11.635 1.00 93.94 225 ASP A O 1
ATOM 1790 N N . PHE A 1 226 ? -0.595 5.541 -12.185 1.00 96.19 226 PHE A N 1
ATOM 1791 C CA . PHE A 1 226 ? -1.380 4.530 -11.488 1.00 96.19 226 PHE A CA 1
ATOM 1792 C C . PHE A 1 226 ? -1.445 4.801 -9.981 1.00 96.19 226 PHE A C 1
ATOM 1794 O O . PHE A 1 226 ? -2.541 4.876 -9.430 1.00 96.19 226 PHE A O 1
ATOM 1801 N N . MET A 1 227 ? -0.306 5.012 -9.313 1.00 94.88 227 MET A N 1
ATOM 1802 C CA . MET A 1 227 ? -0.290 5.272 -7.869 1.00 94.88 227 MET A CA 1
ATOM 1803 C C . MET A 1 227 ? -1.014 6.570 -7.501 1.00 94.88 227 MET A C 1
ATOM 1805 O O . MET A 1 227 ? -1.841 6.552 -6.596 1.00 94.88 227 MET A O 1
ATOM 1809 N N . HIS A 1 228 ? -0.824 7.657 -8.252 1.00 94.06 228 HIS A N 1
ATOM 1810 C CA . HIS A 1 228 ? -1.571 8.904 -8.057 1.00 94.06 228 HIS A CA 1
ATOM 1811 C C . HIS A 1 228 ? -3.082 8.706 -8.202 1.00 94.06 228 HIS A C 1
ATOM 1813 O O . HIS A 1 228 ? -3.878 9.356 -7.521 1.00 94.06 228 HIS A O 1
ATOM 1819 N N . LYS A 1 229 ? -3.519 7.814 -9.097 1.00 96.00 229 LYS A N 1
ATOM 1820 C CA . LYS A 1 229 ? -4.936 7.466 -9.203 1.00 96.00 229 LYS A CA 1
ATOM 1821 C C . LYS A 1 229 ? -5.440 6.786 -7.929 1.00 96.00 229 LYS A C 1
ATOM 1823 O O . LYS A 1 229 ? -6.508 7.160 -7.449 1.00 96.00 229 LYS A O 1
ATOM 1828 N N . ILE A 1 230 ? -4.680 5.846 -7.369 1.00 96.88 230 ILE A N 1
ATOM 1829 C CA . ILE A 1 230 ? -5.033 5.186 -6.104 1.00 96.88 230 ILE A CA 1
ATOM 1830 C C . ILE A 1 230 ? -5.063 6.189 -4.950 1.00 96.88 230 ILE A C 1
ATOM 1832 O O . ILE A 1 230 ? -6.022 6.216 -4.185 1.00 96.88 230 ILE A O 1
ATOM 1836 N N . GLU A 1 231 ? -4.053 7.047 -4.839 1.00 95.12 231 GLU A N 1
ATOM 1837 C CA . GLU A 1 231 ? -3.980 8.069 -3.793 1.00 95.12 231 GLU A CA 1
ATOM 1838 C C . GLU A 1 231 ? -5.186 9.011 -3.836 1.00 95.12 231 GLU A C 1
ATOM 1840 O O . GLU A 1 231 ? -5.789 9.273 -2.798 1.00 95.12 231 GLU A O 1
ATOM 1845 N N . ARG A 1 232 ? -5.616 9.444 -5.030 1.00 94.88 232 ARG A N 1
ATOM 1846 C CA . ARG A 1 232 ? -6.828 10.265 -5.187 1.00 94.88 232 ARG A CA 1
ATOM 1847 C C . ARG A 1 232 ? -8.095 9.558 -4.711 1.00 94.88 232 ARG A C 1
ATOM 1849 O O . ARG A 1 232 ? -8.933 10.206 -4.088 1.00 94.88 232 ARG A O 1
ATOM 1856 N N . ILE A 1 233 ? -8.230 8.255 -4.971 1.00 95.31 233 ILE A N 1
ATOM 1857 C CA . ILE A 1 233 ? -9.351 7.455 -4.450 1.00 95.31 233 ILE A CA 1
ATOM 1858 C C . ILE A 1 233 ? -9.334 7.488 -2.918 1.00 95.31 233 ILE A C 1
ATOM 1860 O O . ILE A 1 233 ? -10.352 7.784 -2.300 1.00 95.31 233 ILE A O 1
ATOM 1864 N N . VAL A 1 234 ? -8.171 7.270 -2.298 1.00 95.75 234 VAL A N 1
ATOM 1865 C CA . VAL A 1 234 ? -8.031 7.293 -0.831 1.00 95.75 234 VAL A CA 1
ATOM 1866 C C . VAL A 1 234 ? -8.330 8.675 -0.253 1.00 95.75 234 VAL A C 1
ATOM 1868 O O . VAL A 1 234 ? -9.054 8.772 0.733 1.00 95.75 234 VAL A O 1
ATOM 1871 N N . MET A 1 235 ? -7.817 9.749 -0.860 1.00 94.12 235 MET A N 1
ATOM 1872 C CA . MET A 1 235 ? -8.115 11.126 -0.439 1.00 94.12 235 MET A CA 1
ATOM 1873 C C . MET A 1 235 ? -9.624 11.382 -0.429 1.00 94.12 235 MET A C 1
ATOM 1875 O O . MET A 1 235 ? -10.157 11.895 0.555 1.00 94.12 235 MET A O 1
ATOM 1879 N N . GLN A 1 236 ? -10.314 10.982 -1.502 1.00 93.31 236 GLN A N 1
ATOM 1880 C CA . GLN A 1 236 ? -11.758 11.144 -1.632 1.00 93.31 236 GLN A CA 1
ATOM 1881 C C . GLN A 1 236 ? -12.529 10.313 -0.597 1.00 93.31 236 GLN A C 1
ATOM 1883 O O . GLN A 1 236 ? -13.486 10.813 -0.013 1.00 93.31 236 GLN A O 1
ATOM 1888 N N . GLU A 1 237 ? -12.112 9.069 -0.351 1.00 92.00 237 GLU A N 1
ATOM 1889 C CA . GLU A 1 237 ? -12.756 8.172 0.618 1.00 92.00 237 GLU A CA 1
ATOM 1890 C C . GLU A 1 237 ? -12.588 8.636 2.066 1.00 92.00 237 GLU A C 1
ATOM 1892 O O . GLU A 1 237 ? -13.502 8.477 2.873 1.00 92.00 237 GLU A O 1
ATOM 1897 N N . CYS A 1 238 ? -11.428 9.196 2.408 1.00 90.94 238 CYS A N 1
ATOM 1898 C CA . CYS A 1 238 ? -11.117 9.596 3.778 1.00 90.94 238 CYS A CA 1
ATOM 1899 C C . CYS A 1 238 ? -11.482 11.057 4.087 1.00 90.94 238 CYS A C 1
ATOM 1901 O O . CYS A 1 238 ? -11.511 11.447 5.256 1.00 90.94 238 CYS A O 1
ATOM 1903 N N . GLY A 1 239 ? -11.731 11.875 3.059 1.00 90.38 239 GLY A N 1
ATOM 1904 C CA . GLY A 1 239 ? -11.899 13.322 3.205 1.00 90.38 239 GLY A CA 1
ATOM 1905 C C . GLY A 1 239 ? -10.602 14.038 3.598 1.00 90.38 239 GLY A C 1
ATOM 1906 O O . GLY A 1 239 ? -10.650 15.104 4.209 1.00 90.38 239 GLY A O 1
ATOM 1907 N N . TRP A 1 240 ? -9.442 13.450 3.291 1.00 89.44 240 TRP A N 1
ATOM 1908 C CA . TRP A 1 240 ? -8.147 14.061 3.591 1.00 89.44 240 TRP A CA 1
ATOM 1909 C C . TRP A 1 240 ? -7.743 15.046 2.494 1.00 89.44 240 TRP A C 1
ATOM 1911 O O . TRP A 1 240 ? -7.951 14.762 1.310 1.00 89.44 240 TRP A O 1
ATOM 1921 N N . PRO A 1 241 ? -7.155 16.198 2.859 1.00 78.50 241 PRO A N 1
ATOM 1922 C CA . PRO A 1 241 ? -6.660 17.138 1.870 1.00 78.50 241 PRO A CA 1
ATOM 1923 C C . PRO A 1 241 ? -5.558 16.483 1.034 1.00 78.50 241 PRO A C 1
ATOM 1925 O O . PRO A 1 241 ? -4.789 15.652 1.525 1.00 78.50 241 PRO A O 1
ATOM 1928 N N . ALA A 1 242 ? -5.448 16.901 -0.227 1.00 70.25 242 ALA A N 1
ATOM 1929 C CA . ALA A 1 242 ? -4.240 16.634 -0.991 1.00 70.25 242 ALA A CA 1
ATOM 1930 C C . ALA A 1 242 ? -3.045 17.218 -0.218 1.00 70.25 242 ALA A C 1
ATOM 1932 O O . ALA A 1 242 ? -3.102 18.366 0.239 1.00 70.25 242 ALA A O 1
ATOM 1933 N N . ALA A 1 243 ? -1.998 16.411 -0.029 1.00 56.19 243 ALA A N 1
ATOM 1934 C CA . ALA A 1 243 ? -0.781 16.841 0.651 1.00 56.19 243 ALA A CA 1
ATOM 1935 C C . ALA A 1 243 ? -0.271 18.157 0.023 1.00 56.19 243 ALA A C 1
ATOM 1937 O O . ALA A 1 243 ? -0.249 18.289 -1.203 1.00 56.19 243 ALA A O 1
ATOM 1938 N N . GLY A 1 244 ? 0.018 19.159 0.861 1.00 46.03 244 GLY A N 1
ATOM 1939 C CA . GLY A 1 244 ? 0.333 20.536 0.446 1.00 46.03 244 GLY A CA 1
ATOM 1940 C C . GLY A 1 244 ? -0.726 21.600 0.784 1.00 46.03 244 GLY A C 1
ATOM 1941 O O . GLY A 1 244 ? -0.431 22.792 0.704 1.00 46.03 244 GLY A O 1
ATOM 1942 N N . LEU A 1 245 ? -1.927 21.218 1.232 1.00 37.47 245 LEU A N 1
ATOM 1943 C CA . LEU A 1 245 ? -2.883 22.141 1.858 1.00 37.47 245 LEU A CA 1
ATOM 1944 C C . LEU A 1 245 ? -2.831 21.975 3.377 1.00 37.47 245 LEU A C 1
ATOM 1946 O O . LEU A 1 245 ? -3.647 21.278 3.976 1.00 37.47 245 LEU A O 1
ATOM 1950 N N . ALA A 1 246 ? -1.845 22.619 4.002 1.00 35.53 246 ALA A N 1
ATOM 1951 C CA . ALA A 1 246 ? -1.829 22.800 5.445 1.00 35.53 246 ALA A CA 1
ATOM 1952 C C . ALA A 1 246 ? -3.102 23.551 5.866 1.00 35.53 246 ALA A C 1
ATOM 1954 O O . ALA A 1 246 ? -3.191 24.772 5.730 1.00 35.53 246 ALA A O 1
ATOM 1955 N N . VAL A 1 247 ? -4.092 22.830 6.392 1.00 34.56 247 VAL A N 1
ATOM 1956 C CA . VAL A 1 247 ? -5.105 23.453 7.239 1.00 34.56 247 VAL A CA 1
ATOM 1957 C C . VAL A 1 247 ? -4.416 23.703 8.572 1.00 34.56 247 VAL A C 1
ATOM 1959 O O . VAL A 1 247 ? -4.335 22.833 9.434 1.00 34.56 247 VAL A O 1
ATOM 1962 N N . LEU A 1 248 ? -3.845 24.899 8.691 1.00 32.78 248 LEU A N 1
ATOM 1963 C CA . LEU A 1 248 ? -3.590 25.521 9.980 1.00 32.78 248 LEU A CA 1
ATOM 1964 C C . LEU A 1 248 ? -4.956 25.696 10.658 1.00 32.78 248 LEU A C 1
ATOM 1966 O O . LEU A 1 248 ? -5.669 26.657 10.370 1.00 32.78 248 LEU A O 1
ATOM 1970 N N . SER A 1 249 ? -5.343 24.732 11.490 1.00 32.66 249 SER A N 1
ATOM 1971 C CA . SER A 1 249 ? -6.438 24.863 12.456 1.00 32.66 249 SER A CA 1
ATOM 1972 C C . SER A 1 249 ? -5.876 24.891 13.864 1.00 32.66 249 SER A C 1
ATOM 1974 O O . SER A 1 249 ? -5.140 23.927 14.182 1.00 32.66 249 SER A O 1
#

Sequence (249 aa):
MKQHTPQSAPISNGDVVREKLPLPVVYYPAWQGTFLAFASDRRSRPVMCACAAEAVDNLFRL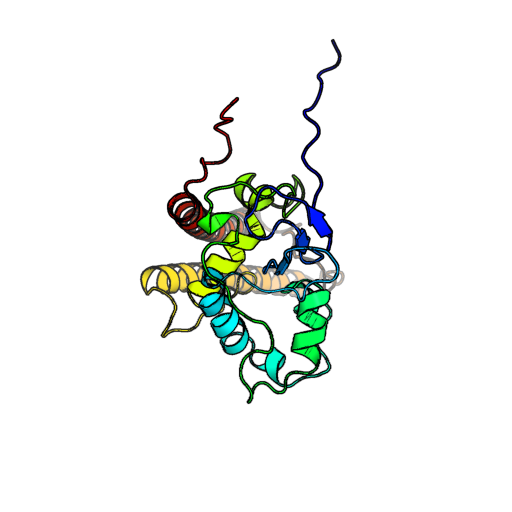HPALRHEWTLDIFSQRYFPDVIWRSIARWNGNDPFPVAFIPDICHRCTSSSPALHYGDARDGPEFGQQYGWYVNQALLRMGILPHRLAYLSDACPAELQTAIEAIRRQQEELQQQCARLLDVALAGGHDQIDPGTSFDGAGLPADETQHLADLRWQASQARRDFMHKIERIVMQECGWPAAGLAVLS

Foldseek 3Di:
DPPPPPDDFAADAQDWAAPPWPQGTKTAFGDLAAFIWGHVDPPGQIAGAQLLVLLVVLVCVLPVCLQDDLPPDPNNSRHYRPSQVVQSSPHNNPDPRRHHHHHQTDCLSVLHFDSHFSADPPPDDPLCRRCVNLLCSLCSSQQAHVPQRDGDPVRHDPVLVVLSVVLVVLVVVLVVLQVVVVVVCVVVVPPPDDPPDRCQCPPHDPVSNVVSVVSVVVSVVSVVVSSVVSSVVSCVSSVNDDPPPPPPD

pLDDT: mean 85.32, std 16.56, range [32.66, 98.62]

Solvent-accessible surface area (backbone atoms only — not comparable to full-atom values): 14131 Å² total; per-residue (Å²): 132,85,80,78,71,80,80,74,66,57,63,44,64,45,46,76,48,80,53,102,43,86,32,22,29,36,34,36,15,31,77,63,29,35,41,60,33,30,13,78,41,96,84,48,77,65,29,32,37,39,90,46,49,59,19,53,53,32,45,48,67,77,37,53,60,76,41,74,49,89,79,62,51,82,69,63,62,16,42,31,15,68,81,54,39,66,47,53,78,74,48,72,68,79,62,80,77,86,58,56,66,40,73,72,41,41,43,56,68,63,56,46,80,72,85,43,18,35,41,55,89,84,76,56,58,69,51,50,18,49,42,32,30,57,46,43,39,50,33,15,49,38,21,26,41,81,90,74,66,48,65,38,84,89,55,30,54,68,72,55,49,53,52,47,54,52,37,50,52,37,46,50,52,41,49,52,50,54,50,54,52,48,52,53,44,50,74,69,68,50,9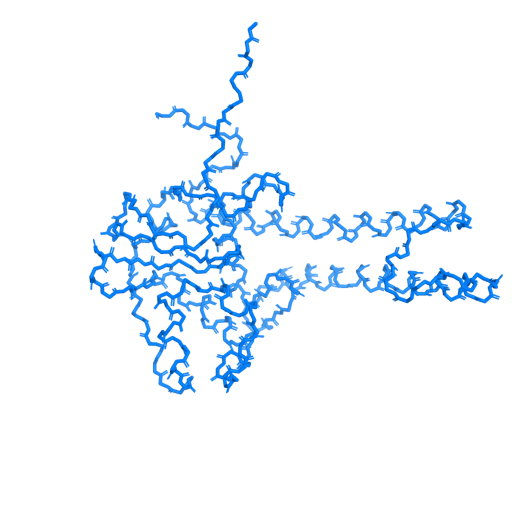0,77,71,59,96,83,60,81,85,83,54,85,90,55,57,71,66,61,43,49,52,52,51,50,38,53,47,52,35,51,46,51,50,48,56,51,49,53,52,51,47,50,52,47,30,65,70,26,70,46,71,65,73,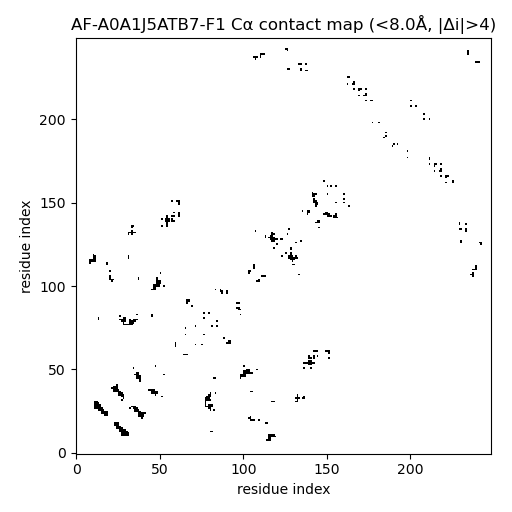88,62,81,78,87,122